Protein AF-A0A7S4W806-F1 (afdb_monomer_lite)

Structure (mmCIF, N/CA/C/O backbone):
data_AF-A0A7S4W806-F1
#
_entry.id   AF-A0A7S4W806-F1
#
loop_
_atom_site.group_PDB
_atom_site.id
_atom_site.type_symbol
_atom_site.label_atom_id
_atom_site.label_alt_id
_atom_site.label_comp_id
_atom_site.label_asym_id
_atom_site.label_entity_id
_atom_site.label_seq_id
_atom_site.pdbx_PDB_ins_code
_atom_site.Cartn_x
_atom_site.Cartn_y
_atom_site.Cartn_z
_atom_site.occupancy
_atom_site.B_iso_or_equiv
_atom_site.auth_seq_id
_atom_site.auth_comp_id
_atom_site.auth_asym_id
_atom_site.auth_atom_id
_atom_site.pdbx_PDB_model_num
ATOM 1 N N . ALA A 1 1 ? -5.177 37.096 17.116 1.00 50.41 1 ALA A N 1
ATOM 2 C CA . ALA A 1 1 ? -5.528 37.062 18.552 1.00 50.41 1 ALA A CA 1
ATOM 3 C C . ALA A 1 1 ? -6.654 38.056 18.874 1.00 50.41 1 ALA A C 1
ATOM 5 O O . ALA A 1 1 ? -6.493 38.880 19.761 1.00 50.41 1 ALA A O 1
ATOM 6 N N . ASN A 1 2 ? -7.785 37.995 18.154 1.00 54.91 2 ASN A N 1
ATOM 7 C CA . ASN A 1 2 ? -8.928 38.894 18.390 1.00 54.91 2 ASN A CA 1
ATOM 8 C C . ASN A 1 2 ? -10.297 38.181 18.413 1.00 54.91 2 ASN A C 1
ATOM 10 O O . ASN A 1 2 ? -11.285 38.808 18.776 1.00 54.91 2 ASN A O 1
ATOM 14 N N . ASP A 1 3 ? -10.359 36.873 18.132 1.00 49.78 3 ASP A N 1
ATOM 15 C CA . ASP A 1 3 ? -11.625 36.120 18.163 1.00 49.78 3 ASP A CA 1
ATOM 16 C C . ASP A 1 3 ? -12.063 35.737 19.590 1.00 49.78 3 ASP A C 1
ATOM 18 O O . ASP A 1 3 ? -13.254 35.676 19.879 1.00 49.78 3 ASP A O 1
ATOM 22 N N . ASN A 1 4 ? -11.122 35.612 20.536 1.00 55.75 4 ASN A N 1
ATOM 23 C CA . ASN A 1 4 ? -11.442 35.279 21.934 1.00 55.75 4 ASN A CA 1
ATOM 24 C C . ASN A 1 4 ? -12.116 36.420 22.715 1.00 55.75 4 ASN A C 1
ATOM 26 O O . ASN A 1 4 ? -12.796 36.159 23.704 1.00 55.75 4 ASN A O 1
ATOM 30 N N . CYS A 1 5 ? -11.946 37.683 22.312 1.00 55.12 5 CYS A N 1
ATOM 31 C CA . CYS A 1 5 ? -12.503 38.818 23.061 1.00 55.12 5 CYS A CA 1
ATOM 32 C C . CYS A 1 5 ? -14.005 39.002 22.777 1.00 55.12 5 CYS A C 1
ATOM 34 O O . CYS A 1 5 ? -14.790 39.252 23.689 1.00 55.12 5 CYS A O 1
ATOM 36 N N . MET A 1 6 ? -14.419 38.792 21.523 1.00 63.06 6 MET A N 1
ATOM 37 C CA . MET A 1 6 ? -15.824 38.871 21.111 1.00 63.06 6 MET A CA 1
ATOM 38 C C . MET A 1 6 ? -16.664 37.727 21.684 1.00 63.06 6 MET A C 1
ATOM 40 O O . MET A 1 6 ? -17.787 37.951 22.128 1.00 63.06 6 MET A O 1
ATOM 44 N N . GLN A 1 7 ? -16.106 36.514 21.712 1.00 60.34 7 GLN A N 1
ATOM 45 C CA . GLN A 1 7 ? -16.800 35.335 22.230 1.00 60.34 7 GLN A CA 1
ATOM 46 C C . GLN A 1 7 ? -16.984 35.426 23.752 1.00 60.34 7 GLN A C 1
ATOM 48 O O . GLN A 1 7 ? -18.087 35.237 24.251 1.00 60.34 7 GLN A O 1
ATOM 53 N N . THR A 1 8 ? -15.958 35.889 24.477 1.00 63.22 8 THR A N 1
ATOM 54 C CA . THR A 1 8 ? -16.050 36.119 25.930 1.00 63.22 8 THR A CA 1
ATOM 55 C C . THR A 1 8 ? -17.056 37.223 26.285 1.00 63.22 8 THR A C 1
ATOM 57 O O . THR A 1 8 ? -17.762 37.117 27.286 1.00 63.22 8 THR A O 1
ATOM 60 N N . ALA A 1 9 ? -17.161 38.281 25.472 1.00 59.62 9 ALA A N 1
ATOM 61 C CA . ALA A 1 9 ? -18.155 39.336 25.680 1.00 59.62 9 ALA A CA 1
ATOM 62 C C . ALA A 1 9 ? -19.592 38.829 25.454 1.00 59.62 9 ALA A C 1
ATOM 64 O O . ALA A 1 9 ? -20.479 39.142 26.249 1.00 59.62 9 ALA A O 1
ATOM 65 N N . ALA A 1 10 ? -19.806 38.004 24.423 1.00 62.06 10 ALA A N 1
ATOM 66 C CA . ALA A 1 10 ? -21.097 37.376 24.152 1.00 62.06 10 ALA A CA 1
ATOM 67 C C . ALA A 1 10 ? -21.496 36.372 25.251 1.00 62.06 10 ALA A C 1
ATOM 69 O O . ALA A 1 10 ? -22.634 36.399 25.723 1.00 62.06 10 ALA A O 1
ATOM 70 N N . ASP A 1 11 ? -20.551 35.556 25.726 1.00 64.31 11 ASP A N 1
ATOM 71 C CA . ASP A 1 11 ? -20.776 34.585 26.802 1.00 64.31 11 ASP A CA 1
ATOM 72 C C . ASP A 1 11 ? -21.048 35.276 28.149 1.00 64.31 11 ASP A C 1
ATOM 74 O O . ASP A 1 11 ? -21.902 34.828 28.922 1.00 64.31 11 ASP A O 1
ATOM 78 N N . HIS A 1 12 ? -20.389 36.411 28.417 1.00 67.81 12 HIS A N 1
ATOM 79 C CA . HIS A 1 12 ? -20.648 37.234 29.601 1.00 67.81 12 HIS A CA 1
ATOM 80 C C . HIS A 1 12 ? -22.021 37.925 29.534 1.00 67.81 12 HIS A C 1
ATOM 82 O O . HIS A 1 12 ? -22.743 37.979 30.530 1.00 67.81 12 HIS A O 1
ATOM 88 N N . GLU A 1 13 ? -22.434 38.440 28.371 1.00 67.94 13 GLU A N 1
ATOM 89 C CA . GLU A 1 13 ? -23.773 39.021 28.207 1.00 67.94 13 GLU A CA 1
ATOM 90 C C . GLU A 1 13 ? -24.875 37.957 28.364 1.00 67.94 13 GLU A C 1
ATOM 92 O O . GLU A 1 13 ? -25.897 38.209 29.012 1.00 67.94 13 GLU A O 1
ATOM 97 N N . ALA A 1 14 ? -24.647 36.745 27.846 1.00 63.91 14 ALA A N 1
ATOM 98 C CA . ALA A 1 14 ? -25.553 35.611 28.005 1.00 63.91 14 ALA A CA 1
ATOM 99 C C . ALA A 1 14 ? -25.673 35.162 29.474 1.00 63.91 14 ALA A C 1
ATOM 101 O O . ALA A 1 14 ? -26.785 34.943 29.959 1.00 63.91 14 ALA A O 1
ATOM 102 N N . THR A 1 15 ? -24.564 35.104 30.221 1.00 63.94 15 THR A N 1
ATOM 103 C CA . THR A 1 15 ? -24.595 34.755 31.656 1.00 63.94 15 THR A CA 1
ATOM 104 C C . THR A 1 15 ? -25.248 35.836 32.513 1.00 63.94 15 THR A C 1
ATOM 106 O O . THR A 1 15 ? -25.984 35.506 33.441 1.00 63.94 15 THR A O 1
ATOM 109 N N . VAL A 1 16 ? -25.058 37.123 32.202 1.00 71.62 16 VAL A N 1
ATOM 110 C CA . VAL A 1 16 ? -25.746 38.215 32.916 1.00 71.62 16 VAL A CA 1
ATOM 111 C C . VAL A 1 16 ? -27.259 38.178 32.669 1.00 71.62 16 VAL A C 1
ATOM 113 O O . VAL A 1 16 ? -28.027 38.361 33.616 1.00 71.62 16 VAL A O 1
ATOM 116 N N . LYS A 1 17 ? -27.707 37.883 31.438 1.00 67.81 17 LYS A N 1
ATOM 117 C CA . LYS A 1 17 ? -29.138 37.700 31.129 1.00 67.81 17 LYS A CA 1
ATOM 118 C C . LYS A 1 17 ? -29.731 36.491 31.856 1.00 67.81 17 LYS A C 1
ATOM 120 O O . LYS A 1 17 ? -30.759 36.647 32.511 1.00 67.81 17 LYS A O 1
ATOM 125 N N . ALA A 1 18 ? -29.050 35.344 31.840 1.00 58.62 18 ALA A N 1
ATOM 126 C CA . ALA A 1 18 ? -29.500 34.142 32.547 1.00 58.62 18 ALA A CA 1
ATOM 127 C C . ALA A 1 18 ? -29.635 34.374 34.064 1.00 58.62 18 ALA A C 1
ATOM 129 O O . ALA A 1 18 ? -30.620 33.971 34.676 1.00 58.62 18 ALA A O 1
ATOM 130 N N . ARG A 1 19 ? -28.697 35.114 34.671 1.00 58.50 19 ARG A N 1
ATOM 131 C CA . ARG A 1 19 ? -28.735 35.439 36.106 1.00 58.50 19 ARG A CA 1
ATOM 132 C C . ARG A 1 19 ? -29.838 36.442 36.463 1.00 58.50 19 ARG A C 1
ATOM 134 O O . ARG A 1 19 ? -30.403 36.382 37.553 1.00 58.50 19 ARG A O 1
ATOM 141 N N . ALA A 1 20 ? -30.169 37.362 35.555 1.00 65.50 20 ALA A N 1
ATOM 142 C CA . ALA A 1 20 ? -31.295 38.281 35.725 1.00 65.50 20 ALA A CA 1
ATOM 143 C C . ALA A 1 20 ? -32.653 37.562 35.624 1.00 65.50 20 ALA A C 1
ATOM 145 O O . ALA A 1 20 ? -33.592 37.926 36.334 1.00 65.50 20 ALA A O 1
ATOM 146 N N . GLU A 1 21 ? -32.757 36.537 34.776 1.00 64.56 21 GLU A N 1
ATOM 147 C CA . GLU A 1 21 ? -33.932 35.662 34.701 1.00 64.56 21 GLU A CA 1
ATOM 148 C C . GLU A 1 21 ? -34.051 34.768 35.941 1.00 64.56 21 GLU A C 1
ATOM 150 O O . GLU A 1 21 ? -35.126 34.698 36.532 1.00 64.56 21 GLU A O 1
ATOM 155 N N . GLU A 1 22 ? -32.946 34.196 36.423 1.00 55.94 22 GLU A N 1
ATOM 156 C CA . GLU A 1 22 ? -32.910 33.402 37.658 1.00 55.94 22 GLU A CA 1
ATOM 157 C C . GLU A 1 22 ? -33.366 34.218 38.882 1.00 55.94 22 GLU A C 1
ATOM 159 O O . GLU A 1 22 ? -34.199 33.766 39.668 1.00 55.94 22 GLU A O 1
ATOM 164 N N . LEU A 1 23 ? -32.916 35.472 39.013 1.00 62.47 23 LEU A N 1
ATOM 165 C CA . LEU A 1 23 ? -33.359 36.362 40.093 1.00 62.47 23 LEU A CA 1
ATOM 166 C C . LEU A 1 23 ? -34.842 36.749 39.987 1.00 62.47 23 LEU A C 1
ATOM 168 O O . LEU A 1 23 ? -35.494 36.918 41.019 1.00 62.47 23 LEU A O 1
ATOM 172 N N . LYS A 1 24 ? -35.401 36.860 38.773 1.00 67.81 24 LYS A N 1
ATOM 173 C CA . LYS A 1 24 ? -36.849 37.059 38.580 1.00 67.81 24 LYS A CA 1
ATOM 174 C C . LYS A 1 24 ? -37.641 35.826 39.004 1.00 67.81 24 LYS A C 1
ATOM 176 O O . LYS A 1 24 ? -38.622 35.979 39.725 1.00 67.81 24 LYS A O 1
ATOM 181 N N . VAL A 1 25 ? -37.182 34.629 38.637 1.00 66.38 25 VAL A N 1
ATOM 182 C CA . VAL A 1 25 ? -37.815 33.359 39.028 1.00 66.38 25 VAL A CA 1
ATOM 183 C C . VAL A 1 25 ? -37.764 33.167 40.545 1.00 66.38 25 VAL A C 1
ATOM 185 O O . VAL A 1 25 ? -38.764 32.793 41.149 1.00 66.38 25 VAL A O 1
ATOM 188 N N . ILE A 1 26 ? -36.647 33.501 41.196 1.00 58.25 26 ILE A N 1
ATOM 189 C CA . ILE A 1 26 ? -36.532 33.445 42.662 1.00 58.25 26 ILE A CA 1
ATOM 190 C C . ILE A 1 26 ? -37.435 34.494 43.332 1.00 58.25 26 ILE A C 1
ATOM 192 O O . ILE A 1 26 ? -38.050 34.208 44.361 1.00 58.25 26 ILE A O 1
ATOM 196 N N . ALA A 1 27 ? -37.564 35.697 42.763 1.00 67.81 27 ALA A N 1
ATOM 197 C CA . ALA A 1 27 ? -38.484 36.716 43.271 1.00 67.81 27 ALA A CA 1
ATOM 198 C C . ALA A 1 27 ? -39.956 36.295 43.123 1.00 67.81 27 ALA A C 1
ATOM 200 O O . ALA A 1 27 ? -40.752 36.526 44.034 1.00 67.81 27 ALA A O 1
ATOM 201 N N . GLU A 1 28 ? -40.307 35.638 42.018 1.00 70.25 28 GLU A N 1
ATOM 202 C CA . GLU A 1 28 ? -41.639 35.093 41.763 1.00 70.25 28 GLU A CA 1
ATOM 203 C C . GLU A 1 28 ? -41.939 33.895 42.674 1.00 70.25 28 GLU A C 1
ATOM 205 O O . GLU A 1 28 ? -42.990 33.865 43.308 1.00 70.25 28 GLU A O 1
ATOM 210 N N . ALA A 1 29 ? -40.978 32.991 42.884 1.00 59.06 29 ALA A N 1
ATOM 211 C CA . ALA A 1 29 ? -41.081 31.895 43.848 1.00 59.06 29 ALA A CA 1
ATOM 212 C C . ALA A 1 29 ? -41.216 32.401 45.294 1.00 59.06 29 ALA A C 1
ATOM 214 O O . ALA A 1 29 ? -42.027 31.885 46.063 1.00 59.06 29 ALA A O 1
ATOM 215 N N . ARG A 1 30 ? -40.481 33.455 45.673 1.00 58.53 30 ARG A N 1
ATOM 216 C CA . ARG A 1 30 ? -40.611 34.092 46.992 1.00 58.53 30 ARG A CA 1
ATOM 217 C C . ARG A 1 30 ? -41.954 34.803 47.151 1.00 58.53 30 ARG A C 1
ATOM 219 O O . ARG A 1 30 ? -42.505 34.782 48.246 1.00 58.53 30 ARG A O 1
ATOM 226 N N . LYS A 1 31 ? -42.488 35.406 46.085 1.00 68.44 31 LYS A N 1
ATOM 227 C CA . LYS A 1 31 ? -43.832 35.996 46.075 1.00 68.44 31 LYS A CA 1
ATOM 228 C C . LYS A 1 31 ? -44.905 34.916 46.222 1.00 68.44 31 LYS A C 1
ATOM 230 O O . LYS A 1 31 ? -45.754 35.047 47.089 1.00 68.44 31 LYS A O 1
ATOM 235 N N . ILE A 1 32 ? -44.796 33.811 45.484 1.00 62.66 32 ILE A N 1
ATOM 236 C CA . ILE A 1 32 ? -45.679 32.644 45.622 1.00 62.66 32 ILE A CA 1
ATOM 237 C C . ILE A 1 32 ? -45.618 32.100 47.051 1.00 62.66 32 ILE A C 1
ATOM 239 O O . ILE A 1 32 ? -46.663 31.859 47.642 1.00 62.66 32 ILE A O 1
ATOM 243 N N . LEU A 1 33 ? -44.428 31.968 47.645 1.00 53.06 33 LEU A N 1
ATOM 244 C CA . LEU A 1 33 ? -44.270 31.506 49.028 1.00 53.06 33 LEU A CA 1
ATOM 245 C C . LEU A 1 33 ? -44.814 32.508 50.057 1.00 53.06 33 LEU A C 1
ATOM 247 O O . LEU A 1 33 ? -45.399 32.086 51.048 1.00 53.06 33 LEU A O 1
ATOM 251 N N . ALA A 1 34 ? -44.681 33.818 49.838 1.00 56.28 34 ALA A N 1
ATOM 252 C CA . ALA A 1 34 ? -45.251 34.840 50.721 1.00 56.28 34 ALA A CA 1
ATOM 253 C C . ALA A 1 34 ? -46.790 34.911 50.620 1.00 56.28 34 ALA A C 1
ATOM 255 O O . ALA A 1 34 ? -47.469 35.063 51.638 1.00 56.28 34 ALA A O 1
ATOM 256 N N . ASP A 1 35 ? -47.333 34.720 49.416 1.00 59.12 35 ASP A N 1
ATOM 257 C CA . ASP A 1 35 ? -48.773 34.718 49.140 1.00 59.12 35 ASP A CA 1
ATOM 258 C C . ASP A 1 35 ? -49.439 33.396 49.590 1.00 59.12 35 ASP A C 1
ATOM 260 O O . ASP A 1 35 ? -50.618 33.386 49.938 1.00 59.12 35 ASP A O 1
ATOM 264 N N . THR A 1 36 ? -48.692 32.281 49.666 1.00 53.72 36 THR A N 1
ATOM 265 C CA . THR A 1 36 ? -49.196 30.962 50.121 1.00 53.72 36 THR A CA 1
ATOM 266 C C . THR A 1 36 ? -48.942 30.644 51.597 1.00 53.72 36 THR A C 1
ATOM 268 O O . THR A 1 36 ? -49.517 29.685 52.109 1.00 53.72 36 THR A O 1
ATOM 271 N N . THR A 1 37 ? -48.154 31.442 52.327 1.00 48.34 37 THR A N 1
ATOM 272 C CA . THR A 1 37 ? -47.870 31.195 53.762 1.00 48.34 37 THR A CA 1
ATOM 273 C C . THR A 1 37 ? -48.632 32.100 54.735 1.00 48.34 37 THR A C 1
ATOM 275 O O . THR A 1 37 ? -48.424 32.009 55.943 1.00 48.34 37 THR A O 1
ATOM 278 N N . SER A 1 38 ? -49.578 32.915 54.256 1.00 43.84 38 SER A N 1
ATOM 279 C CA . SER A 1 38 ? -50.430 33.775 55.101 1.00 43.84 38 SER A CA 1
ATOM 280 C C . SER A 1 38 ? -51.927 33.409 55.106 1.00 43.84 38 SER A C 1
ATOM 282 O O . SER A 1 38 ? -52.723 34.111 55.723 1.00 43.84 38 SER A O 1
ATOM 284 N N . GLY A 1 39 ? -52.323 32.281 54.501 1.00 48.22 39 GLY A N 1
ATOM 285 C CA . GLY A 1 39 ? -53.731 31.888 54.341 1.00 48.22 39 GLY A CA 1
ATOM 286 C C . GLY A 1 39 ? -54.026 30.419 54.647 1.00 48.22 39 GLY A C 1
ATOM 287 O O . GLY A 1 39 ? -54.532 29.706 53.791 1.00 48.22 39 GLY A O 1
ATOM 288 N N . ALA A 1 40 ? -53.719 29.954 55.859 1.00 38.31 40 ALA A N 1
ATOM 289 C CA . ALA A 1 40 ? -54.251 28.693 56.396 1.00 38.31 40 ALA A CA 1
ATOM 290 C C . ALA A 1 40 ? -54.532 28.813 57.903 1.00 38.31 40 ALA A C 1
ATOM 292 O O . ALA A 1 40 ? -54.179 27.953 58.706 1.00 38.31 40 ALA A O 1
ATOM 293 N N . VAL A 1 41 ? -55.154 29.928 58.282 1.00 44.22 41 VAL A N 1
ATOM 294 C CA . VAL A 1 41 ? -55.811 30.130 59.573 1.00 44.22 41 VAL A CA 1
ATOM 295 C C . VAL A 1 41 ? -57.103 30.882 59.268 1.00 44.22 41 VAL A C 1
ATOM 297 O O . VAL A 1 41 ? -57.078 32.101 59.206 1.00 44.22 41 VAL A O 1
ATOM 300 N N . ASP A 1 42 ? -58.179 30.159 58.940 1.00 36.16 42 ASP A N 1
ATOM 301 C CA . ASP A 1 42 ? -59.517 30.381 59.509 1.00 36.16 42 ASP A CA 1
ATOM 302 C C . ASP A 1 42 ? -60.628 29.585 58.798 1.00 36.16 42 ASP A C 1
ATOM 304 O O . ASP A 1 42 ? -60.784 29.648 57.583 1.00 36.16 42 ASP A O 1
ATOM 308 N N . GLN A 1 43 ? -61.453 28.943 59.640 1.00 33.44 43 GLN A N 1
ATOM 309 C CA . GLN A 1 43 ? -62.815 28.431 59.404 1.00 33.44 43 GLN A CA 1
ATOM 310 C C . GLN A 1 43 ? -62.945 27.117 58.595 1.00 33.44 43 GLN A C 1
ATOM 312 O O . GLN A 1 43 ? -62.350 26.944 57.546 1.00 33.44 43 GLN A O 1
ATOM 317 N N . THR A 1 44 ? -63.714 26.103 59.004 1.00 31.52 44 THR A N 1
ATOM 318 C CA . THR A 1 44 ? -64.747 25.998 60.047 1.00 31.52 44 THR A CA 1
ATOM 319 C C . THR A 1 44 ? -65.063 24.515 60.260 1.00 31.52 44 THR A C 1
ATOM 321 O O . THR A 1 44 ? -65.366 23.814 59.306 1.00 31.52 44 THR A O 1
ATOM 324 N N . TYR A 1 45 ? -65.098 24.063 61.513 1.00 26.66 45 TYR A N 1
ATOM 325 C CA . TYR A 1 45 ? -66.244 23.320 62.048 1.00 26.66 45 TYR A CA 1
ATOM 326 C C . TYR A 1 45 ? -66.388 23.715 63.515 1.00 26.66 45 TYR A C 1
ATOM 328 O O . TYR A 1 45 ? -65.856 23.097 64.433 1.00 26.66 45 TYR A O 1
ATOM 336 N N . SER A 1 46 ? -67.116 24.813 63.70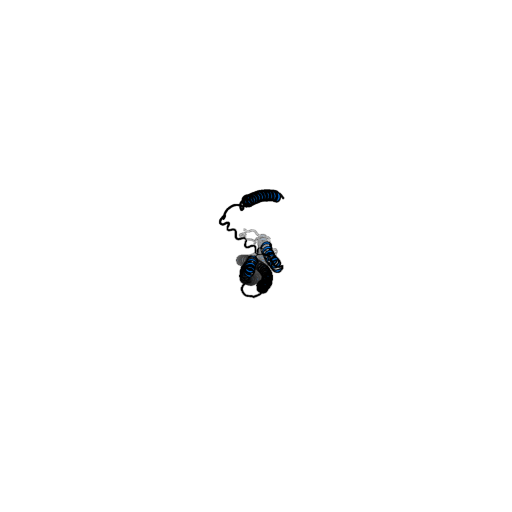9 1.00 35.22 46 SER A N 1
ATOM 337 C CA . SER A 1 46 ? -67.951 24.975 64.888 1.00 35.22 46 SER A CA 1
ATOM 338 C C . SER A 1 46 ? -69.100 23.981 64.745 1.00 35.22 46 SER A C 1
ATOM 340 O O . SER A 1 46 ? -69.981 24.193 63.916 1.00 35.22 46 SER A O 1
ATOM 342 N N . MET A 1 47 ? -69.087 22.891 65.514 1.00 34.06 47 MET A N 1
ATOM 343 C CA . MET A 1 47 ? -70.329 22.285 65.985 1.00 34.06 47 MET A CA 1
ATOM 344 C C . MET A 1 47 ? -70.083 21.452 67.244 1.00 34.06 47 MET A C 1
ATOM 346 O O . MET A 1 47 ? -69.309 20.500 67.252 1.00 34.06 47 MET A O 1
ATOM 350 N N . LEU A 1 48 ? -70.829 21.831 68.280 1.00 32.38 48 LEU A N 1
ATOM 351 C CA . LEU A 1 48 ? -71.075 21.132 69.536 1.00 32.38 48 LEU A CA 1
ATOM 352 C C . LEU A 1 48 ? -70.061 21.326 70.677 1.00 32.38 48 LEU A C 1
ATOM 354 O O . LEU A 1 48 ? -69.326 20.432 71.090 1.00 32.38 48 LEU A O 1
ATOM 358 N N . GLN A 1 49 ? -70.217 22.479 71.337 1.00 40.59 49 GLN A N 1
ATOM 359 C CA . GLN A 1 49 ? -70.390 22.482 72.790 1.00 40.59 49 GLN A CA 1
ATOM 360 C C . GLN A 1 49 ? -71.358 21.355 73.191 1.00 40.59 49 GLN A C 1
ATOM 362 O O . GLN A 1 49 ? -72.573 21.502 73.125 1.00 40.59 49 GLN A O 1
ATOM 367 N N . THR A 1 50 ? -70.820 20.240 73.666 1.00 32.28 50 THR A N 1
ATOM 368 C CA . THR A 1 50 ? -71.381 19.615 74.859 1.00 32.28 50 THR A CA 1
ATOM 369 C C . THR A 1 50 ? -70.278 19.588 75.893 1.00 32.28 50 THR A C 1
ATOM 371 O O . THR A 1 50 ? -69.247 18.934 75.757 1.00 32.28 50 THR A O 1
ATOM 374 N N . ALA A 1 51 ? -70.500 20.390 76.925 1.00 37.91 51 ALA A N 1
ATOM 375 C CA . ALA A 1 51 ? -69.849 20.236 78.198 1.00 37.91 51 ALA A CA 1
ATOM 376 C C . ALA A 1 51 ? -70.073 18.796 78.677 1.00 37.91 51 ALA A C 1
ATOM 378 O O . ALA A 1 51 ? -71.090 18.469 79.274 1.00 37.91 51 ALA A O 1
ATOM 379 N N . ALA A 1 52 ? -69.101 17.935 78.423 1.00 33.47 52 ALA A N 1
ATOM 380 C CA . ALA A 1 52 ? -68.783 16.849 79.318 1.00 33.47 52 ALA A CA 1
ATOM 381 C C . ALA A 1 52 ? -67.350 17.103 79.766 1.00 33.47 52 ALA A C 1
ATOM 383 O O . ALA A 1 52 ? -66.376 16.596 79.215 1.00 33.47 52 ALA A O 1
ATOM 384 N N . LEU A 1 53 ? -67.243 17.933 80.800 1.00 35.12 53 LEU A N 1
ATOM 385 C CA . LEU A 1 53 ? -66.243 17.772 81.840 1.00 35.12 53 LEU A CA 1
ATOM 386 C C . LEU A 1 53 ? -66.307 16.321 82.356 1.00 35.12 53 LEU A C 1
ATOM 388 O O . LEU A 1 53 ? -66.708 16.063 83.484 1.00 35.12 53 LEU A O 1
ATOM 392 N N . THR A 1 54 ? -65.839 15.347 81.578 1.00 39.44 54 THR A N 1
ATOM 393 C CA . THR A 1 54 ? -65.078 14.255 82.169 1.00 39.44 54 THR A CA 1
ATOM 394 C C . THR A 1 54 ? -63.740 14.864 82.527 1.00 39.44 54 THR A C 1
ATOM 396 O O . THR A 1 54 ? -62.740 14.720 81.826 1.00 39.44 54 THR A O 1
ATOM 399 N N . VAL A 1 55 ? -63.760 15.579 83.655 1.00 42.00 55 VAL A N 1
ATOM 400 C CA . VAL A 1 55 ? -62.668 15.573 84.614 1.00 42.00 55 VAL A CA 1
ATOM 401 C C . VAL A 1 55 ? -62.291 14.102 84.757 1.00 42.00 55 VAL A C 1
ATOM 403 O O . VAL A 1 55 ? -62.880 13.363 85.547 1.00 42.00 55 VAL A O 1
ATOM 406 N N . SER A 1 56 ? -61.351 13.651 83.923 1.00 46.72 56 SER A N 1
ATOM 407 C CA . SER A 1 56 ? -60.538 12.493 84.244 1.00 46.72 56 SER A CA 1
ATOM 408 C C . SER A 1 56 ? -59.769 12.974 85.447 1.00 46.72 56 SER A C 1
ATOM 410 O O . SER A 1 56 ? -58.818 13.742 85.357 1.00 46.72 56 SER A O 1
ATOM 412 N N . ARG A 1 57 ? -60.376 12.690 86.588 1.00 45.38 57 ARG A N 1
ATOM 413 C CA . ARG A 1 57 ? -59.868 12.896 87.922 1.00 45.38 57 ARG A CA 1
ATOM 414 C C . ARG A 1 57 ? -58.510 12.194 87.914 1.00 45.38 57 ARG A C 1
ATOM 416 O O . ARG A 1 57 ? -58.478 10.990 88.131 1.00 45.38 57 ARG A O 1
ATOM 423 N N . LEU A 1 58 ? -57.442 12.934 87.586 1.00 49.94 58 LEU A N 1
ATOM 424 C CA . LEU A 1 58 ? -56.058 12.538 87.828 1.00 49.94 58 LEU A CA 1
ATOM 425 C C . LEU A 1 58 ? -55.986 12.372 89.341 1.00 49.94 58 LEU A C 1
ATOM 427 O O . LEU A 1 58 ? -55.860 13.342 90.087 1.00 49.94 58 LEU A O 1
ATOM 431 N N . ARG A 1 59 ? -56.280 11.162 89.801 1.00 48.44 59 ARG A N 1
ATOM 432 C CA . ARG A 1 59 ? -56.452 10.851 91.221 1.00 48.44 59 ARG A CA 1
ATOM 433 C C . ARG A 1 59 ? -55.199 10.204 91.778 1.00 48.44 59 ARG A C 1
ATOM 435 O O . ARG A 1 59 ? -55.088 10.068 92.991 1.00 48.44 59 ARG A O 1
ATOM 442 N N . THR A 1 60 ? -54.267 9.822 90.907 1.00 56.84 60 THR A N 1
ATOM 443 C CA . THR A 1 60 ? -53.065 9.075 91.259 1.00 56.84 60 THR A CA 1
ATOM 444 C C . THR A 1 60 ? -51.869 9.517 90.411 1.00 56.84 60 THR A C 1
ATOM 446 O O . THR A 1 60 ? -52.031 9.985 89.285 1.00 56.84 60 THR A O 1
ATOM 449 N N . HIS A 1 61 ? -50.650 9.336 90.933 1.00 57.16 61 HIS A N 1
ATOM 450 C CA . HIS A 1 61 ? -49.396 9.572 90.198 1.00 57.16 61 HIS A CA 1
ATOM 451 C C . HIS A 1 61 ? -49.311 8.791 88.869 1.00 57.16 61 HIS A C 1
ATOM 453 O O . HIS A 1 61 ? -48.630 9.230 87.944 1.00 57.16 61 HIS A O 1
ATOM 459 N N . ALA A 1 62 ? -50.027 7.666 88.750 1.00 59.03 62 ALA A N 1
ATOM 460 C CA . ALA A 1 62 ? -50.074 6.853 87.537 1.00 59.03 62 ALA A CA 1
ATOM 461 C C . ALA A 1 62 ? -50.769 7.572 86.366 1.00 59.03 62 ALA A C 1
ATOM 463 O O . ALA A 1 62 ? -50.333 7.448 85.223 1.00 59.03 62 ALA A O 1
ATOM 464 N N . ASP A 1 63 ? -51.799 8.381 86.634 1.00 58.50 63 ASP A N 1
ATOM 465 C CA . ASP A 1 63 ? -52.532 9.095 85.583 1.00 58.50 63 ASP A CA 1
ATOM 466 C C . ASP A 1 63 ? -51.702 10.233 84.951 1.00 58.50 63 ASP A C 1
ATOM 468 O O . ASP A 1 63 ? -51.859 10.539 83.768 1.00 58.50 63 ASP A O 1
ATOM 472 N N . LEU A 1 64 ? -50.795 10.844 85.725 1.00 65.56 64 LEU A N 1
ATOM 473 C CA . LEU A 1 64 ? -49.888 11.896 85.251 1.00 65.56 64 LEU A CA 1
ATOM 474 C C . LEU A 1 64 ? -48.795 11.314 84.338 1.00 65.56 64 LEU A C 1
ATOM 476 O O . LEU A 1 64 ? -48.583 11.814 83.234 1.00 65.56 64 LEU A O 1
ATOM 480 N N . ALA A 1 65 ? -48.192 10.192 84.750 1.00 64.75 65 ALA A N 1
ATOM 481 C CA . ALA A 1 65 ? -47.215 9.455 83.947 1.00 64.75 65 ALA A CA 1
ATOM 482 C C . ALA A 1 65 ? -47.812 8.966 82.609 1.00 64.75 65 ALA A C 1
ATOM 484 O O . ALA A 1 65 ? -47.156 9.011 81.569 1.00 64.75 65 ALA A O 1
ATOM 485 N N . ASN A 1 66 ? -49.090 8.567 82.605 1.00 64.31 66 ASN A N 1
ATOM 486 C CA . ASN A 1 66 ? -49.821 8.161 81.399 1.00 64.31 66 ASN A CA 1
ATOM 487 C C . ASN A 1 66 ? -49.964 9.292 80.362 1.00 64.31 66 ASN A C 1
ATOM 489 O O . ASN A 1 66 ? -49.845 9.059 79.156 1.00 64.31 66 ASN A O 1
ATOM 493 N N . ALA A 1 67 ? -50.216 10.522 80.814 1.00 69.44 67 ALA A N 1
ATOM 494 C CA . ALA A 1 67 ? -50.337 11.683 79.933 1.00 69.44 67 ALA A CA 1
ATOM 495 C C . ALA A 1 67 ? -48.974 12.132 79.372 1.00 69.44 67 ALA A C 1
ATOM 497 O O . ALA A 1 67 ? -48.893 12.541 78.210 1.00 69.44 67 ALA A O 1
ATOM 498 N N . GLU A 1 68 ? -47.905 12.020 80.165 1.00 76.69 68 GLU A N 1
ATOM 499 C CA . GLU A 1 68 ? -46.536 12.344 79.746 1.00 76.69 68 GLU A CA 1
ATOM 500 C C . GLU A 1 68 ? -46.042 11.431 78.619 1.00 76.69 68 GLU A C 1
ATOM 502 O O . GLU A 1 68 ? -45.527 11.937 77.622 1.00 76.69 68 GLU A O 1
ATOM 507 N N . VAL A 1 69 ? -46.281 10.115 78.703 1.00 77.69 69 VAL A N 1
ATOM 508 C CA . VAL A 1 69 ? -45.900 9.157 77.646 1.00 77.69 69 VAL A CA 1
ATOM 509 C C . VAL A 1 69 ? -46.597 9.482 76.320 1.00 77.69 69 VAL A C 1
ATOM 511 O O . VAL A 1 69 ? -45.949 9.534 75.276 1.00 77.69 69 VAL A O 1
ATOM 514 N N . ILE A 1 70 ? -47.903 9.774 76.337 1.00 79.94 70 ILE A N 1
ATOM 515 C CA . ILE A 1 70 ? -48.641 10.151 75.118 1.00 79.94 70 ILE A CA 1
ATOM 516 C C . ILE A 1 70 ? -48.089 11.455 74.528 1.00 79.94 70 ILE A C 1
ATOM 518 O O . ILE A 1 70 ? -47.932 11.559 73.311 1.00 79.94 70 ILE A O 1
ATOM 522 N N . ASN A 1 71 ? -47.804 12.455 75.365 1.00 83.25 71 ASN A N 1
ATOM 523 C CA . ASN A 1 71 ? -47.264 13.734 74.907 1.00 83.25 71 ASN A CA 1
ATOM 524 C C . ASN A 1 71 ? -45.851 13.589 74.334 1.00 83.25 71 ASN A C 1
ATOM 526 O O . ASN A 1 71 ? -45.558 14.206 73.311 1.00 83.25 71 ASN A O 1
ATOM 530 N N . LEU A 1 72 ? -45.012 12.742 74.934 1.00 84.75 72 LEU A N 1
ATOM 531 C CA . LEU A 1 72 ? -43.677 12.430 74.436 1.00 84.75 72 LEU A CA 1
ATOM 532 C C . LEU A 1 72 ? -43.753 11.773 73.051 1.00 84.75 72 LEU A C 1
ATOM 534 O O . LEU A 1 72 ? -43.152 12.279 72.107 1.00 84.75 72 LEU A O 1
ATOM 538 N N . VAL A 1 73 ? -44.563 10.720 72.888 1.00 83.19 73 VAL A N 1
ATOM 539 C CA . VAL A 1 73 ? -44.713 10.026 71.594 1.00 83.19 73 VAL A CA 1
ATOM 540 C C . VAL A 1 73 ? -45.337 10.948 70.536 1.00 83.19 73 VAL A C 1
ATOM 542 O O . VAL A 1 73 ? -44.903 10.942 69.388 1.00 83.19 73 VAL A O 1
ATOM 545 N N . LYS A 1 74 ? -46.296 11.814 70.902 1.00 82.69 74 LYS A N 1
ATOM 546 C CA . LYS A 1 74 ? -46.844 12.838 69.987 1.00 82.69 74 LYS A CA 1
ATOM 547 C C . LYS A 1 74 ? -45.815 13.891 69.586 1.00 82.69 74 LYS A C 1
ATOM 549 O O . LYS A 1 74 ? -45.850 14.355 68.448 1.00 82.69 74 LYS A O 1
ATOM 554 N N . LYS A 1 75 ? -44.934 14.294 70.505 1.00 87.00 75 LYS A N 1
ATOM 555 C CA . LYS A 1 75 ? -43.849 15.238 70.226 1.00 87.00 75 LYS A CA 1
ATOM 556 C C . LYS A 1 75 ? -42.835 14.611 69.269 1.00 87.00 75 LYS A C 1
ATOM 558 O O . LYS A 1 75 ? -42.577 15.204 68.230 1.00 87.00 75 LYS A O 1
ATOM 563 N N . LEU A 1 76 ? -42.396 13.381 69.538 1.00 85.31 76 LEU A N 1
ATOM 564 C CA . LEU A 1 76 ? -41.534 12.609 68.635 1.00 85.31 76 LEU A CA 1
ATOM 565 C C . LEU A 1 76 ? -42.166 12.403 67.254 1.00 85.31 76 LEU A C 1
ATOM 567 O O . LEU A 1 76 ? -41.492 12.568 66.246 1.00 85.31 76 LEU A O 1
ATOM 571 N N . ALA A 1 77 ? -43.467 12.109 67.179 1.00 85.19 77 ALA A N 1
ATOM 572 C CA . ALA A 1 77 ? -44.167 11.982 65.902 1.00 85.19 77 ALA A CA 1
ATOM 573 C C . ALA A 1 77 ? -44.158 13.284 65.081 1.00 85.19 77 ALA A C 1
ATOM 575 O O . ALA A 1 77 ? -44.089 13.232 63.855 1.00 85.19 77 ALA A O 1
ATOM 576 N N . ARG A 1 78 ? -44.230 14.447 65.748 1.00 84.25 78 ARG A N 1
ATOM 577 C CA . ARG A 1 78 ? -44.162 15.769 65.102 1.00 84.25 78 ARG A CA 1
ATOM 578 C C . ARG A 1 78 ? -42.741 16.153 64.706 1.00 84.25 78 ARG A C 1
ATOM 580 O O . ARG A 1 78 ? -42.573 16.710 63.632 1.00 84.25 78 ARG A O 1
ATOM 587 N N . GLU A 1 79 ? -41.754 15.862 65.550 1.00 86.56 79 GLU A N 1
ATOM 588 C CA . GLU A 1 79 ? -40.339 16.157 65.286 1.00 86.56 79 GLU A CA 1
ATOM 589 C C . GLU A 1 79 ? -39.763 15.267 64.177 1.00 86.56 79 GLU A C 1
ATOM 591 O O . GLU A 1 79 ? -39.008 15.751 63.345 1.00 86.56 79 GLU A O 1
ATOM 596 N N . GLN A 1 80 ? -40.162 13.992 64.128 1.00 83.19 80 GLN A N 1
ATOM 597 C CA . GLN A 1 80 ? -39.699 13.017 63.131 1.00 83.19 80 GLN A CA 1
ATOM 598 C C . GLN A 1 80 ? -40.649 12.865 61.932 1.00 83.19 80 GLN A C 1
ATOM 600 O O . GLN A 1 80 ? -40.454 11.982 61.103 1.00 83.19 80 GLN A O 1
ATOM 605 N N . HIS A 1 81 ? -41.723 13.661 61.863 1.00 82.75 81 HIS A N 1
ATOM 606 C CA . HIS A 1 81 ? -42.755 13.589 60.816 1.00 82.75 81 HIS A CA 1
ATOM 607 C C . HIS A 1 81 ? -43.306 12.170 60.539 1.00 82.75 81 HIS A C 1
ATOM 609 O O . HIS A 1 81 ? -43.731 11.852 59.429 1.00 82.75 81 HIS A O 1
ATOM 615 N N . SER A 1 82 ? -43.332 11.299 61.552 1.00 82.50 82 SER A N 1
ATOM 616 C CA . SER A 1 82 ? -43.675 9.884 61.388 1.00 82.50 82 SER A CA 1
ATOM 617 C C . SER A 1 82 ? -45.163 9.628 61.627 1.00 82.50 82 SER A C 1
ATOM 619 O O . SER A 1 82 ? -45.670 9.711 62.752 1.00 82.50 82 SER A O 1
ATOM 621 N N . ALA A 1 83 ? -45.866 9.238 60.560 1.00 83.19 83 ALA A N 1
ATOM 622 C CA . ALA A 1 83 ? -47.262 8.811 60.629 1.00 83.19 83 ALA A CA 1
ATOM 623 C C . ALA A 1 83 ? -47.447 7.565 61.518 1.00 83.19 83 ALA A C 1
ATOM 625 O O . ALA A 1 83 ? -48.456 7.454 62.216 1.00 83.19 83 ALA A O 1
ATOM 626 N N . ALA A 1 84 ? -46.457 6.666 61.556 1.00 80.12 84 ALA A N 1
ATOM 627 C CA . ALA A 1 84 ? -46.469 5.475 62.404 1.00 80.12 84 ALA A CA 1
ATOM 628 C C . ALA A 1 84 ? -46.406 5.835 63.899 1.00 80.12 84 ALA A C 1
ATOM 630 O O . ALA A 1 84 ? -47.203 5.325 64.688 1.00 80.12 84 ALA A O 1
ATOM 631 N N . LEU A 1 85 ? -45.543 6.785 64.287 1.00 80.81 85 LEU A N 1
ATOM 632 C CA . LEU A 1 85 ? -45.479 7.294 65.665 1.00 80.81 85 LEU A CA 1
ATOM 633 C C . LEU A 1 85 ? -46.759 8.057 66.055 1.00 80.81 85 LEU A C 1
ATOM 635 O O . LEU A 1 85 ? -47.241 7.929 67.183 1.00 80.81 85 LEU A O 1
ATOM 639 N N . ALA A 1 86 ? -47.369 8.797 65.122 1.00 83.62 86 ALA A N 1
ATOM 640 C CA . ALA A 1 86 ? -48.646 9.482 65.354 1.00 83.62 86 ALA A CA 1
ATOM 641 C C . ALA A 1 86 ? -49.817 8.497 65.560 1.00 83.62 86 ALA A C 1
ATOM 643 O O . ALA A 1 86 ? -50.675 8.696 66.433 1.00 83.62 86 ALA A O 1
ATOM 644 N N . GLN A 1 87 ? -49.844 7.404 64.791 1.00 83.62 87 GLN A N 1
ATOM 645 C CA . GLN A 1 87 ? -50.809 6.315 64.954 1.00 83.62 87 GLN A CA 1
ATOM 646 C C . GLN A 1 87 ? -50.581 5.547 66.261 1.00 83.62 87 GLN A C 1
ATOM 648 O O . GLN A 1 87 ? -51.550 5.259 66.968 1.00 83.62 87 GLN A O 1
ATOM 653 N N . LEU A 1 88 ? -49.324 5.285 66.637 1.00 83.12 88 LEU A N 1
ATOM 654 C CA . LEU A 1 88 ? -48.973 4.661 67.914 1.00 83.12 88 LEU A CA 1
ATOM 655 C C . LEU A 1 88 ? -49.455 5.511 69.097 1.00 83.12 88 LEU A C 1
ATOM 657 O O . LEU A 1 88 ? -50.135 4.996 69.982 1.00 83.12 88 LEU A O 1
ATOM 661 N N . ALA A 1 89 ? -49.203 6.824 69.082 1.00 82.50 89 ALA A N 1
ATOM 662 C CA . ALA A 1 89 ? -49.689 7.735 70.120 1.00 82.50 89 ALA A CA 1
ATOM 663 C C . ALA A 1 89 ? -51.221 7.699 70.283 1.00 82.50 89 ALA A C 1
ATOM 665 O O . ALA A 1 89 ? -51.745 7.810 71.395 1.00 82.50 89 ALA A O 1
ATOM 666 N N . SER A 1 90 ? -51.946 7.527 69.175 1.00 83.19 90 SER A N 1
ATOM 667 C CA . SER A 1 90 ? -53.408 7.419 69.168 1.00 83.19 90 SER A CA 1
ATOM 668 C C . SER A 1 90 ? -53.887 6.076 69.736 1.00 83.19 90 SER A C 1
ATOM 670 O O . SER A 1 90 ? -54.831 6.048 70.526 1.00 83.19 90 SER A O 1
ATOM 672 N N . ARG A 1 91 ? -53.195 4.971 69.417 1.00 80.50 91 ARG A N 1
ATOM 673 C CA . ARG A 1 91 ? -53.463 3.631 69.972 1.00 80.50 91 ARG A CA 1
ATOM 674 C C . ARG A 1 91 ? -53.172 3.559 71.473 1.00 80.50 91 ARG A C 1
ATOM 676 O O . ARG A 1 91 ? -54.010 3.072 72.225 1.00 80.50 91 ARG A O 1
ATOM 683 N N . ILE A 1 92 ? -52.052 4.128 71.924 1.00 79.69 92 ILE A N 1
ATOM 684 C CA . ILE A 1 92 ? -51.690 4.242 73.348 1.00 79.69 92 ILE A CA 1
ATOM 685 C C . ILE A 1 92 ? -52.768 5.024 74.114 1.00 79.69 92 ILE A C 1
ATOM 687 O O . ILE A 1 92 ? -53.227 4.588 75.170 1.00 79.69 92 ILE A O 1
ATOM 691 N N . SER A 1 93 ? -53.247 6.140 73.551 1.00 76.50 93 SER A N 1
ATOM 692 C CA . SER A 1 93 ? -54.322 6.931 74.161 1.00 76.50 93 SER A CA 1
ATOM 693 C C . SER A 1 93 ? -55.649 6.170 74.280 1.00 76.50 93 SER A C 1
ATOM 695 O O . SER A 1 93 ? -56.411 6.450 75.206 1.00 76.50 93 SER A O 1
ATOM 697 N N . ALA A 1 94 ? -55.947 5.247 73.361 1.00 76.75 94 ALA A N 1
ATOM 698 C CA . ALA A 1 94 ? -57.146 4.413 73.413 1.00 76.75 94 ALA A CA 1
ATOM 699 C C . ALA A 1 94 ? -57.017 3.289 74.458 1.00 76.75 94 ALA A C 1
ATOM 701 O O . ALA A 1 94 ? -57.934 3.087 75.253 1.00 76.75 94 ALA A O 1
ATOM 702 N N . VAL A 1 95 ? -55.860 2.620 74.519 1.00 75.44 95 VAL A N 1
ATOM 703 C CA . VAL A 1 95 ? -55.569 1.565 75.508 1.00 75.44 95 VAL A CA 1
ATOM 704 C C . VAL A 1 95 ? -55.631 2.109 76.937 1.00 75.44 95 VAL A C 1
ATOM 706 O O . VAL A 1 95 ? -56.230 1.481 77.805 1.00 75.44 95 VAL A O 1
ATOM 709 N N . LEU A 1 96 ? -55.099 3.310 77.179 1.00 71.44 96 LEU A N 1
ATOM 710 C CA . LEU A 1 96 ? -55.113 3.937 78.505 1.00 71.44 96 LEU A CA 1
ATOM 711 C C . LEU A 1 96 ? -56.501 4.448 78.932 1.00 71.44 96 LEU A C 1
ATOM 713 O O . LEU A 1 96 ? -56.805 4.455 80.121 1.00 71.44 96 LEU A O 1
ATOM 717 N N . ARG A 1 97 ? -57.365 4.851 77.987 1.00 71.31 97 ARG A N 1
ATOM 718 C CA . ARG A 1 97 ? -58.734 5.321 78.290 1.00 71.31 97 ARG A CA 1
ATOM 719 C C . ARG A 1 97 ? -59.745 4.199 78.500 1.00 71.31 97 ARG A C 1
ATOM 721 O O . ARG A 1 97 ? -60.656 4.367 79.303 1.00 71.31 97 ARG A O 1
ATOM 728 N N . PHE A 1 98 ? -59.614 3.091 77.773 1.00 68.31 98 PHE A N 1
ATOM 729 C CA . PHE A 1 98 ? -60.627 2.029 77.744 1.00 68.31 98 PHE A CA 1
ATOM 730 C C . PHE A 1 98 ? -60.143 0.691 78.333 1.00 68.31 98 PHE A C 1
ATOM 732 O O . PHE A 1 98 ? -60.954 -0.201 78.557 1.00 68.31 98 PHE A O 1
ATOM 739 N N . GLY A 1 99 ? -58.846 0.539 78.620 1.00 62.69 99 GLY A N 1
ATOM 740 C CA . GLY A 1 99 ? -58.246 -0.724 79.070 1.00 62.69 99 GLY A CA 1
ATOM 741 C C . GLY A 1 99 ? -58.430 -1.071 80.551 1.00 62.69 99 GLY A C 1
ATOM 742 O O . GLY A 1 99 ? -58.238 -2.223 80.923 1.00 62.69 99 GLY A O 1
ATOM 743 N N . ALA A 1 100 ? -58.853 -0.127 81.399 1.00 57.78 100 ALA A N 1
ATOM 744 C CA . ALA A 1 100 ? -58.981 -0.341 82.848 1.00 57.78 100 ALA A CA 1
ATOM 745 C C . ALA A 1 100 ? -60.164 -1.246 83.269 1.00 57.78 100 ALA A C 1
ATOM 747 O O . ALA A 1 100 ? -60.311 -1.556 84.448 1.00 57.78 100 ALA A O 1
ATOM 748 N N . GLY A 1 101 ? -61.021 -1.669 82.331 1.00 55.59 101 GLY A N 1
ATOM 749 C CA . GLY A 1 101 ? -62.234 -2.445 82.623 1.00 55.59 101 GLY A CA 1
ATOM 750 C C . GLY A 1 101 ? -62.029 -3.946 82.876 1.00 55.59 101 GLY A C 1
ATOM 751 O O . GLY A 1 101 ? -62.964 -4.593 83.335 1.00 55.59 101 GLY A O 1
ATOM 752 N N . ALA A 1 102 ? -60.847 -4.506 82.588 1.00 54.62 102 ALA A N 1
ATOM 753 C CA . ALA A 1 102 ? -60.623 -5.961 82.562 1.00 54.62 102 ALA A CA 1
ATOM 754 C C . ALA A 1 102 ? -59.560 -6.488 83.552 1.00 54.62 102 ALA A C 1
ATOM 756 O O . ALA A 1 102 ? -59.227 -7.667 83.510 1.00 54.62 102 ALA A O 1
ATOM 757 N N . GLY A 1 103 ? -59.011 -5.650 84.441 1.00 56.19 103 GLY A N 1
ATOM 758 C CA . GLY A 1 103 ? -57.999 -6.072 85.427 1.00 56.19 103 GLY A CA 1
ATOM 759 C C . GLY A 1 103 ? -56.589 -6.336 84.869 1.00 56.19 103 GLY A C 1
ATOM 760 O O . GLY A 1 103 ? -55.687 -6.651 85.639 1.00 56.19 103 GLY A O 1
ATOM 761 N N . GLU A 1 104 ? -56.375 -6.176 83.561 1.00 58.97 104 GLU A N 1
ATOM 762 C CA . GLU A 1 104 ? -55.047 -6.210 82.933 1.00 58.97 104 GLU A CA 1
ATOM 763 C C . GLU A 1 104 ? -54.342 -4.852 83.053 1.00 58.97 104 GLU A C 1
ATOM 765 O O . GLU A 1 104 ? -54.975 -3.811 82.878 1.00 58.97 104 GLU A O 1
ATOM 770 N N . ASP A 1 105 ? -53.026 -4.856 83.301 1.00 66.50 105 ASP A N 1
ATOM 771 C CA . ASP A 1 105 ? -52.210 -3.639 83.384 1.00 66.50 105 ASP A CA 1
ATOM 772 C C . ASP A 1 105 ? -52.110 -2.951 82.002 1.00 66.50 105 ASP A C 1
ATOM 774 O O . ASP A 1 105 ? -51.443 -3.464 81.093 1.00 66.50 105 ASP A O 1
ATOM 778 N N . PRO A 1 106 ? -52.739 -1.777 81.801 1.00 67.31 106 PRO A N 1
ATOM 779 C CA . PRO A 1 106 ? -52.702 -1.080 80.521 1.00 67.31 106 PRO A CA 1
ATOM 780 C C . PRO A 1 106 ? -51.286 -0.593 80.158 1.00 67.31 106 PRO A C 1
ATOM 782 O O . PRO A 1 106 ? -51.000 -0.417 78.972 1.00 67.31 106 PRO A O 1
ATOM 785 N N . PHE A 1 107 ? -50.372 -0.446 81.128 1.00 71.06 107 PHE A N 1
ATOM 786 C CA . PHE A 1 107 ? -48.969 -0.097 80.874 1.00 71.06 107 PHE A CA 1
ATOM 787 C C . PHE A 1 107 ? -48.179 -1.249 80.247 1.00 71.06 107 PHE A C 1
ATOM 789 O O . PHE A 1 107 ? -47.278 -1.002 79.444 1.00 71.06 107 PHE A O 1
ATOM 796 N N . ALA A 1 108 ? -48.524 -2.502 80.560 1.00 77.94 108 ALA A N 1
ATOM 797 C CA . ALA A 1 108 ? -47.912 -3.670 79.931 1.00 77.94 108 ALA A CA 1
ATOM 798 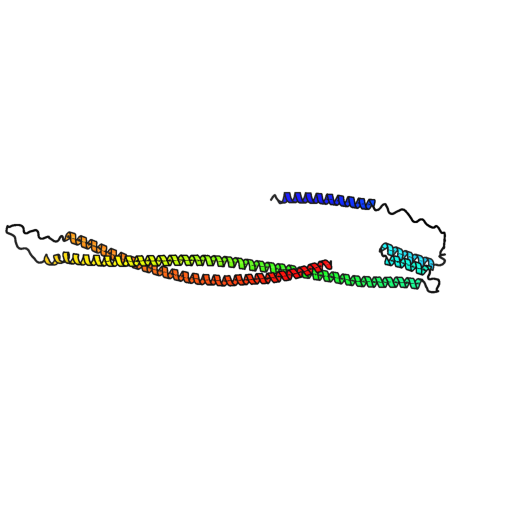C C . ALA A 1 108 ? -48.205 -3.702 78.420 1.00 77.94 108 ALA A C 1
ATOM 800 O O . ALA A 1 108 ? -47.298 -3.919 77.618 1.00 77.94 108 ALA A O 1
ATOM 801 N N . LYS A 1 109 ? -49.442 -3.372 78.017 1.00 76.00 109 LYS A N 1
ATOM 802 C CA . LYS A 1 109 ? -49.835 -3.257 76.600 1.00 76.00 109 LYS A CA 1
ATOM 803 C C . LYS A 1 109 ? -49.142 -2.097 75.885 1.00 76.00 109 LYS A C 1
ATOM 805 O O . LYS A 1 109 ? -48.730 -2.247 74.742 1.00 76.00 109 LYS A O 1
ATOM 810 N N . VAL A 1 110 ? -48.985 -0.948 76.548 1.00 79.56 110 VAL A N 1
ATOM 811 C CA . VAL A 1 110 ? -48.259 0.205 75.983 1.00 79.56 110 VAL A CA 1
ATOM 812 C C . VAL A 1 110 ? -46.776 -0.110 75.785 1.00 79.56 110 VAL A C 1
ATOM 814 O O . VAL A 1 110 ? -46.236 0.200 74.727 1.00 79.56 110 VAL A O 1
ATOM 817 N N . LYS A 1 111 ? -46.129 -0.769 76.757 1.00 79.50 111 LYS A N 1
ATOM 818 C CA . LYS A 1 111 ? -44.749 -1.258 76.610 1.00 79.50 111 LYS A CA 1
ATOM 819 C C . LYS A 1 111 ? -44.626 -2.242 75.446 1.00 79.50 111 LYS A C 1
ATOM 821 O O . LYS A 1 111 ? -43.710 -2.083 74.655 1.00 79.50 111 LYS A O 1
ATOM 826 N N . GLY A 1 112 ? -45.572 -3.174 75.299 1.00 83.25 112 GLY A N 1
ATOM 827 C CA . GLY A 1 112 ? -45.628 -4.096 74.157 1.00 83.25 112 GLY A CA 1
ATOM 828 C C . GLY A 1 112 ? -45.717 -3.376 72.808 1.00 83.25 112 GLY A C 1
ATOM 829 O O . GLY A 1 112 ? -44.899 -3.623 71.936 1.00 83.25 112 GLY A O 1
ATOM 830 N N . LEU A 1 113 ? -46.626 -2.405 72.658 1.00 79.75 113 LEU A N 1
ATOM 831 C CA . LEU A 1 113 ? -46.768 -1.635 71.411 1.00 79.75 113 LEU A CA 1
ATOM 832 C C . LEU A 1 113 ? -45.533 -0.779 71.070 1.00 79.75 113 LEU A C 1
ATOM 834 O O . LEU A 1 113 ? -45.245 -0.554 69.896 1.00 79.75 113 LEU A O 1
ATOM 838 N N . ILE A 1 114 ? -44.823 -0.264 72.081 1.00 82.50 114 ILE A N 1
ATOM 839 C CA . ILE A 1 114 ? -43.559 0.463 71.882 1.00 82.50 114 ILE A CA 1
ATOM 840 C C . ILE A 1 114 ? -42.445 -0.514 71.492 1.00 82.50 114 ILE A C 1
ATOM 842 O O . ILE A 1 114 ? -41.701 -0.225 70.560 1.00 82.50 114 ILE A O 1
ATOM 846 N N . GLN A 1 115 ? -42.361 -1.667 72.161 1.00 83.75 115 GLN A N 1
ATOM 847 C CA . GLN A 1 115 ? -41.400 -2.729 71.863 1.00 83.75 115 GLN A CA 1
ATOM 848 C C . GLN A 1 115 ? -41.570 -3.244 70.425 1.00 83.75 115 GLN A C 1
ATOM 850 O O . GLN A 1 115 ? -40.598 -3.283 69.684 1.00 83.75 115 GLN A O 1
ATOM 855 N N . GLU A 1 116 ? -42.805 -3.521 69.991 1.00 84.12 116 GLU A N 1
ATOM 856 C CA . GLU A 1 116 ? -43.122 -3.940 68.616 1.00 84.12 116 GLU A CA 1
ATOM 857 C C . GLU A 1 116 ? -42.712 -2.888 67.572 1.00 84.12 116 GLU A C 1
ATOM 859 O O . GLU A 1 116 ? -42.217 -3.237 66.502 1.00 84.12 116 GLU A O 1
ATOM 864 N N . LEU A 1 117 ? -42.901 -1.591 67.857 1.00 81.31 117 LEU A N 1
ATOM 865 C CA . LEU A 1 117 ? -42.471 -0.536 66.937 1.00 81.31 117 LEU A CA 1
ATOM 866 C C . LEU A 1 117 ? -40.942 -0.414 66.887 1.00 81.31 117 LEU A C 1
ATOM 868 O O . LEU A 1 117 ? -40.406 -0.170 65.812 1.00 81.31 117 LEU A O 1
ATOM 872 N N . ILE A 1 118 ? -40.248 -0.586 68.017 1.00 83.94 118 ILE A N 1
ATOM 873 C CA . ILE A 1 118 ? -38.779 -0.602 68.065 1.00 83.94 118 ILE A CA 1
ATOM 874 C C . ILE A 1 118 ? -38.245 -1.785 67.258 1.00 83.94 118 ILE A C 1
ATOM 876 O O . ILE A 1 118 ? -37.437 -1.569 66.365 1.00 83.94 118 ILE A O 1
ATOM 880 N N . GLU A 1 119 ? -38.752 -2.997 67.492 1.00 86.88 119 GLU A N 1
ATOM 881 C CA . GLU A 1 119 ? -38.353 -4.197 66.744 1.00 86.88 119 GLU A CA 1
ATOM 882 C C . GLU A 1 119 ? -38.606 -4.031 65.241 1.00 86.88 119 GLU A C 1
ATOM 884 O O . GLU A 1 119 ? -37.772 -4.406 64.417 1.00 86.88 119 GLU A O 1
ATOM 889 N N . LYS A 1 120 ? -39.728 -3.401 64.865 1.00 84.19 120 LYS A N 1
ATOM 890 C CA . LYS A 1 120 ? -40.023 -3.084 63.467 1.00 84.19 120 LYS A CA 1
ATOM 891 C C . LYS A 1 120 ? -39.046 -2.062 62.879 1.00 84.19 120 LYS A C 1
ATOM 893 O O . LYS A 1 120 ? -38.589 -2.264 61.762 1.00 84.19 120 LYS A O 1
ATOM 898 N N . LEU A 1 121 ? -38.717 -0.993 63.607 1.00 83.94 121 LEU A N 1
ATOM 899 C CA . LEU A 1 121 ? -37.767 0.033 63.158 1.00 83.94 121 LEU A CA 1
ATOM 900 C C . LEU A 1 121 ? -36.331 -0.500 63.084 1.00 83.94 121 LEU A C 1
ATOM 902 O O . LEU A 1 121 ? -35.602 -0.136 62.170 1.00 83.94 121 LEU A O 1
ATOM 906 N N . GLU A 1 122 ? -35.921 -1.374 64.003 1.00 82.69 122 GLU A N 1
ATOM 907 C CA . GLU A 1 122 ? -34.620 -2.051 63.959 1.00 82.69 122 GLU A CA 1
ATOM 908 C C . GLU A 1 122 ? -34.539 -3.027 62.778 1.00 82.69 122 GLU A C 1
ATOM 910 O O . GLU A 1 122 ? -33.516 -3.080 62.095 1.00 82.69 122 GLU A O 1
ATOM 915 N N . ALA A 1 123 ? -35.626 -3.750 62.482 1.00 83.94 123 ALA A N 1
ATOM 916 C CA . ALA A 1 123 ? -35.719 -4.595 61.294 1.00 83.94 123 ALA A CA 1
ATOM 917 C C . ALA A 1 123 ? -35.690 -3.770 59.994 1.00 83.94 123 ALA A C 1
ATOM 919 O O . ALA A 1 123 ? -34.932 -4.107 59.086 1.00 83.94 123 ALA A O 1
ATOM 920 N N . GLU A 1 124 ? -36.459 -2.677 59.918 1.00 83.12 124 GLU A N 1
ATOM 921 C CA . GLU A 1 124 ? -36.475 -1.743 58.780 1.00 83.12 124 GLU A CA 1
ATOM 922 C C . GLU A 1 124 ? -35.085 -1.109 58.567 1.00 83.12 124 GLU A C 1
ATOM 924 O O . GLU A 1 124 ? -34.560 -1.144 57.453 1.00 83.12 124 GLU A O 1
ATOM 929 N N . ALA A 1 125 ? -34.427 -0.645 59.635 1.00 79.31 125 ALA A N 1
ATOM 930 C CA . ALA A 1 125 ? -33.067 -0.102 59.583 1.00 79.31 125 ALA A CA 1
ATOM 931 C C . ALA A 1 125 ? -32.030 -1.152 59.151 1.00 79.31 125 ALA A C 1
ATOM 933 O O . ALA A 1 125 ? -31.106 -0.841 58.399 1.00 79.31 125 ALA A O 1
ATOM 934 N N . GLY A 1 126 ? -32.184 -2.404 59.595 1.00 78.19 126 GLY A N 1
ATOM 935 C CA . GLY A 1 126 ? -31.360 -3.522 59.141 1.00 78.19 126 GLY A CA 1
ATOM 936 C C . GLY A 1 126 ? -31.510 -3.771 57.640 1.00 78.19 126 GLY A C 1
ATOM 937 O O . GLY A 1 126 ? -30.505 -3.884 56.937 1.00 78.19 126 GLY A O 1
ATOM 938 N N . THR A 1 127 ? -32.747 -3.795 57.130 1.00 83.12 127 THR A N 1
ATOM 939 C CA . THR A 1 127 ? -33.009 -3.971 55.692 1.00 83.12 127 THR A CA 1
ATOM 940 C C . THR A 1 127 ? -32.491 -2.802 54.857 1.00 83.12 127 THR A C 1
ATOM 942 O O . THR A 1 127 ? -31.835 -3.026 53.842 1.00 83.12 127 THR A O 1
ATOM 945 N N . GLU A 1 128 ? -32.678 -1.566 55.320 1.00 82.38 128 GLU A N 1
ATOM 946 C CA . GLU A 1 128 ? -32.210 -0.361 54.632 1.00 82.38 128 GLU A CA 1
ATOM 947 C C . GLU A 1 128 ? -30.676 -0.285 54.605 1.00 82.38 128 GLU A C 1
ATOM 949 O O . GLU A 1 128 ? -30.086 0.050 53.580 1.00 82.38 128 GLU A O 1
ATOM 954 N N . ALA A 1 129 ? -30.000 -0.686 55.688 1.00 83.56 129 ALA A N 1
ATOM 955 C CA . ALA A 1 129 ? -28.542 -0.788 55.710 1.00 83.56 129 ALA A CA 1
ATOM 956 C C . ALA A 1 129 ? -28.022 -1.832 54.707 1.00 83.56 129 ALA A C 1
ATOM 958 O O . ALA A 1 129 ? -27.027 -1.580 54.022 1.00 83.56 129 ALA A O 1
ATOM 959 N N . THR A 1 130 ? -28.694 -2.984 54.587 1.00 86.25 130 THR A N 1
ATOM 960 C CA . THR A 1 130 ? -28.324 -4.006 53.594 1.00 86.25 130 THR A CA 1
ATOM 961 C C . THR A 1 130 ? -28.596 -3.560 52.160 1.00 86.25 130 THR A C 1
ATOM 963 O O . THR A 1 130 ? -27.764 -3.794 51.286 1.00 86.25 130 THR A O 1
ATOM 966 N N . GLU A 1 131 ? -29.715 -2.877 51.914 1.00 85.69 131 GLU A N 1
ATOM 967 C CA . GLU A 1 131 ? -30.072 -2.356 50.594 1.00 85.69 131 GLU A CA 1
ATOM 968 C C . GLU A 1 131 ? -29.124 -1.232 50.173 1.00 85.69 131 GLU A C 1
ATOM 970 O O . GLU A 1 131 ? -28.606 -1.251 49.059 1.00 85.69 131 GLU A O 1
ATOM 975 N N . LYS A 1 132 ? -28.786 -0.318 51.089 1.00 87.94 132 LYS A N 1
ATOM 976 C CA . LYS A 1 132 ? -27.779 0.718 50.845 1.00 87.94 132 LYS A CA 1
ATOM 977 C C . LYS A 1 132 ? -26.420 0.110 50.502 1.00 87.94 132 LYS A C 1
ATOM 979 O O . LYS A 1 132 ? -25.800 0.536 49.533 1.00 87.94 132 LYS A O 1
ATOM 984 N N . ALA A 1 133 ? -25.961 -0.881 51.270 1.00 90.94 133 ALA A N 1
ATOM 985 C CA . ALA A 1 133 ? -24.693 -1.554 50.992 1.00 90.94 133 ALA A CA 1
ATOM 986 C C . ALA A 1 133 ? -24.698 -2.229 49.608 1.00 90.94 133 ALA A C 1
ATOM 988 O O . ALA A 1 133 ? -23.714 -2.129 48.877 1.00 90.94 133 ALA A O 1
ATOM 989 N N . TYR A 1 134 ? -25.816 -2.853 49.224 1.00 90.12 134 TYR A N 1
ATOM 990 C CA . TYR A 1 134 ? -25.996 -3.427 47.893 1.00 90.12 134 TYR A CA 1
ATOM 991 C C . TYR A 1 134 ? -25.961 -2.355 46.794 1.00 90.12 134 TYR A C 1
ATOM 993 O O . TYR A 1 134 ? -25.238 -2.521 45.814 1.00 90.12 134 TYR A O 1
ATOM 1001 N N . CYS A 1 135 ? -26.684 -1.243 46.953 1.00 92.12 135 CYS A N 1
ATOM 1002 C CA . CYS A 1 135 ? -26.680 -0.141 45.989 1.00 92.12 135 CYS A CA 1
ATOM 1003 C C . CYS A 1 135 ? -25.280 0.463 45.823 1.00 92.12 135 CYS A C 1
ATOM 1005 O O . CYS A 1 135 ? -24.816 0.599 44.692 1.00 92.12 135 CYS A O 1
ATOM 1007 N N . ASP A 1 136 ? -24.578 0.751 46.923 1.00 91.94 136 ASP A N 1
ATOM 1008 C CA . ASP A 1 136 ? -23.209 1.280 46.890 1.00 91.94 136 ASP A CA 1
ATOM 1009 C C . ASP A 1 136 ? -22.256 0.313 46.155 1.00 91.94 136 ASP A C 1
ATOM 1011 O O . ASP A 1 136 ? -21.463 0.734 45.309 1.00 91.94 136 ASP A O 1
ATOM 1015 N N . GLU A 1 137 ? -22.361 -0.996 46.419 1.00 93.50 137 GLU A N 1
ATOM 1016 C CA . GLU A 1 137 ? -21.555 -2.026 45.752 1.00 93.50 137 GLU A CA 1
ATOM 1017 C C . GLU A 1 137 ? -21.874 -2.137 44.252 1.00 93.50 137 GLU A C 1
ATOM 1019 O O . GLU A 1 137 ? -20.962 -2.206 43.423 1.00 93.50 137 GLU A O 1
ATOM 1024 N N . GLN A 1 138 ? -23.157 -2.153 43.879 1.00 93.31 138 GLN A N 1
ATOM 1025 C CA . GLN A 1 138 ? -23.576 -2.246 42.479 1.00 93.31 138 GLN A CA 1
ATOM 1026 C C . GLN A 1 138 ? -23.181 -1.002 41.684 1.00 93.31 138 GLN A C 1
ATOM 1028 O O . GLN A 1 138 ? -22.708 -1.133 40.554 1.00 93.31 138 GLN A O 1
ATOM 1033 N N . ILE A 1 139 ? -23.321 0.191 42.266 1.00 93.06 139 ILE A N 1
ATOM 1034 C CA . ILE A 1 139 ? -22.885 1.449 41.650 1.00 93.06 139 ILE A CA 1
ATOM 1035 C C . ILE A 1 139 ? -21.376 1.405 41.398 1.00 93.06 139 ILE A C 1
ATOM 1037 O O . ILE A 1 139 ? -20.951 1.659 40.270 1.00 93.06 139 ILE A O 1
ATOM 1041 N N . ALA A 1 140 ? -20.580 1.005 42.397 1.00 94.94 140 ALA A N 1
ATOM 1042 C CA . ALA A 1 140 ? -19.127 0.915 42.268 1.00 94.94 140 ALA A CA 1
ATOM 1043 C C . ALA A 1 140 ? -18.696 -0.068 41.164 1.00 94.94 140 ALA A C 1
ATOM 1045 O O . ALA A 1 140 ? -17.929 0.301 40.274 1.00 94.94 140 ALA A O 1
ATOM 1046 N N . LYS A 1 141 ? -19.246 -1.292 41.157 1.00 94.81 141 LYS A N 1
ATOM 1047 C CA . LYS A 1 141 ? -18.957 -2.297 40.114 1.00 94.81 141 LYS A CA 1
ATOM 1048 C C . LYS A 1 141 ? -19.357 -1.822 38.719 1.00 94.81 141 LYS A C 1
ATOM 1050 O O . LYS A 1 141 ? -18.666 -2.096 37.740 1.00 94.81 141 LYS A O 1
ATOM 1055 N N . THR A 1 142 ? -20.475 -1.109 38.615 1.00 94.62 142 THR A N 1
ATOM 1056 C CA . THR A 1 142 ? -20.973 -0.602 37.333 1.00 94.62 142 THR A CA 1
ATOM 1057 C C . THR A 1 142 ? -20.104 0.543 36.808 1.00 94.62 142 THR A C 1
ATOM 1059 O O . THR A 1 142 ? -19.834 0.603 35.608 1.00 94.62 142 THR A O 1
ATOM 1062 N N . GLU A 1 143 ? -19.613 1.430 37.680 1.00 94.25 143 GLU A N 1
ATOM 1063 C CA . GLU A 1 143 ? -18.656 2.479 37.301 1.00 94.25 143 GLU A CA 1
ATOM 1064 C C . GLU A 1 143 ? -17.318 1.908 36.841 1.00 94.25 143 GLU A C 1
ATOM 1066 O O . GLU A 1 143 ? -16.798 2.343 35.809 1.00 94.25 143 GLU A O 1
ATOM 1071 N N . GLU A 1 144 ? -16.793 0.913 37.556 1.00 96.44 144 GLU A N 1
ATOM 1072 C CA . GLU A 1 144 ? -15.580 0.199 37.162 1.00 96.44 144 GLU A CA 1
ATOM 1073 C C . GLU A 1 144 ? -15.766 -0.446 35.785 1.00 96.44 144 GLU A C 1
ATOM 1075 O O . GLU A 1 144 ? -15.008 -0.149 34.858 1.00 96.44 144 GLU A O 1
ATOM 1080 N N . LYS A 1 145 ? -16.850 -1.211 35.594 1.00 95.94 145 LYS A N 1
ATOM 1081 C CA . LYS A 1 145 ? -17.126 -1.876 34.317 1.00 95.94 145 LYS A CA 1
ATOM 1082 C C . LYS A 1 145 ? -17.299 -0.891 33.162 1.00 95.94 145 LYS A C 1
ATOM 1084 O O . LYS A 1 145 ? -16.809 -1.123 32.058 1.00 95.94 145 LYS A O 1
ATOM 1089 N N . LYS A 1 146 ? -17.964 0.241 33.403 1.00 95.50 146 LYS A N 1
ATOM 1090 C CA . LYS A 1 146 ? -18.085 1.330 32.425 1.00 95.50 146 LYS A CA 1
ATOM 1091 C C . LYS A 1 146 ? -16.714 1.903 32.053 1.00 95.50 146 LYS A C 1
ATOM 1093 O O . LYS A 1 146 ? -16.483 2.204 30.882 1.00 95.50 146 LYS A O 1
ATOM 1098 N N . SER A 1 147 ? -15.832 2.105 33.030 1.00 96.94 147 SER A N 1
ATOM 1099 C CA . SER A 1 147 ? -14.477 2.618 32.802 1.00 96.94 147 SER A CA 1
ATOM 1100 C C . SER A 1 147 ? -13.650 1.653 31.949 1.00 96.94 147 SER A C 1
ATOM 1102 O O . SER A 1 147 ? -13.073 2.075 30.945 1.00 96.94 147 SER A O 1
ATOM 1104 N N . GLU A 1 148 ? -13.674 0.358 32.283 1.00 97.50 148 GLU A N 1
ATOM 1105 C CA . GLU A 1 148 ? -13.021 -0.704 31.505 1.00 97.50 148 GLU A CA 1
ATOM 1106 C C . GLU A 1 148 ? -13.498 -0.716 30.049 1.00 97.50 148 GLU A C 1
ATOM 1108 O O . GLU A 1 148 ? -12.688 -0.617 29.130 1.00 97.50 148 GLU A O 1
ATOM 1113 N N . LEU A 1 149 ? -14.816 -0.743 29.825 1.00 97.94 149 LEU A N 1
ATOM 1114 C CA . LEU A 1 149 ? -15.380 -0.789 28.474 1.00 97.94 149 LEU A CA 1
ATOM 1115 C C . LEU A 1 149 ? -15.040 0.470 27.658 1.00 97.94 149 LEU A C 1
ATOM 1117 O O . LEU A 1 149 ? -14.748 0.377 26.467 1.00 97.94 149 LEU A O 1
ATOM 1121 N N . ASN A 1 150 ? -15.017 1.657 28.278 1.00 97.25 150 ASN A N 1
ATOM 1122 C CA . ASN A 1 150 ? -14.565 2.880 27.600 1.00 97.25 150 ASN A CA 1
ATOM 1123 C C . ASN A 1 150 ? -13.081 2.807 27.206 1.00 97.25 150 ASN A C 1
ATOM 1125 O O . ASN A 1 150 ? -12.700 3.276 26.127 1.00 97.25 150 ASN A O 1
ATOM 1129 N N . TYR A 1 151 ? -12.241 2.241 28.076 1.00 97.81 151 TYR A N 1
ATOM 1130 C CA . TYR A 1 151 ? -10.828 2.027 27.787 1.00 97.81 151 TYR A CA 1
ATOM 1131 C C . TYR A 1 151 ? -10.646 1.047 26.622 1.00 97.81 151 TYR A C 1
ATOM 1133 O O . TYR A 1 151 ? -9.903 1.345 25.683 1.00 97.81 151 TYR A O 1
ATOM 1141 N N . ASP A 1 152 ? -11.375 -0.069 26.625 1.00 98.00 152 ASP A N 1
ATOM 1142 C CA . ASP A 1 152 ? -11.315 -1.071 25.562 1.00 98.00 152 ASP A CA 1
ATOM 1143 C C . ASP A 1 152 ? -11.806 -0.521 24.221 1.00 98.00 152 ASP A C 1
ATOM 1145 O O . ASP A 1 152 ? -11.123 -0.688 23.210 1.00 98.00 152 ASP A O 1
ATOM 1149 N N . ILE A 1 153 ? -12.904 0.243 24.199 1.00 98.31 153 ILE A N 1
ATOM 1150 C CA . ILE A 1 153 ? -13.369 0.936 22.986 1.00 98.31 153 ILE A CA 1
ATOM 1151 C C . ILE A 1 153 ? -12.306 1.904 22.469 1.00 98.31 153 ILE A C 1
ATOM 1153 O O . ILE A 1 153 ? -12.044 1.943 21.264 1.00 98.31 153 ILE A O 1
ATOM 1157 N N . SER A 1 154 ? -11.665 2.672 23.353 1.00 98.25 154 SER A N 1
ATOM 1158 C CA . SER A 1 154 ? -10.604 3.610 22.964 1.00 98.25 154 SER A CA 1
ATOM 1159 C C . SER A 1 154 ? -9.403 2.871 22.366 1.00 98.25 154 SER A C 1
ATOM 1161 O O . SER A 1 154 ? -8.868 3.269 21.331 1.00 98.25 154 SER A O 1
ATOM 1163 N N . LYS A 1 155 ? -9.014 1.745 22.972 1.00 98.25 155 LYS A N 1
ATOM 1164 C CA . LYS A 1 155 ? -7.926 0.881 22.502 1.00 98.25 155 LYS A CA 1
ATOM 1165 C C . LYS A 1 155 ? -8.244 0.227 21.157 1.00 98.25 155 LYS A C 1
ATOM 1167 O O . LYS A 1 155 ? -7.374 0.189 20.287 1.00 98.25 155 LYS A O 1
ATOM 1172 N N . LEU A 1 156 ? -9.460 -0.285 20.977 1.00 98.50 156 LEU A N 1
ATOM 1173 C CA . LEU A 1 156 ? -9.921 -0.861 19.713 1.00 98.50 156 LEU A CA 1
ATOM 1174 C C . LEU A 1 156 ? -9.965 0.205 18.617 1.00 98.50 156 LEU A C 1
ATOM 1176 O O . LEU A 1 156 ? -9.431 -0.023 17.538 1.00 98.50 156 LEU A O 1
ATOM 1180 N N . THR A 1 157 ? -10.486 1.395 18.924 1.00 98.25 157 THR A N 1
ATOM 1181 C CA . THR A 1 157 ? -10.519 2.536 17.993 1.00 98.25 157 THR A CA 1
ATOM 1182 C C . THR A 1 157 ? -9.108 2.907 17.528 1.00 98.25 157 THR A C 1
ATOM 1184 O O . THR A 1 157 ? -8.847 2.937 16.331 1.00 98.25 157 THR A O 1
ATOM 1187 N N . ALA A 1 158 ? -8.149 3.051 18.449 1.00 98.56 158 ALA A N 1
ATOM 1188 C CA . ALA A 1 158 ? -6.763 3.357 18.087 1.00 98.56 158 ALA A CA 1
ATOM 1189 C C . ALA A 1 158 ? -6.113 2.274 17.200 1.00 98.56 158 ALA A C 1
ATOM 1191 O O . ALA A 1 158 ? -5.348 2.586 16.284 1.00 98.56 158 ALA A O 1
ATOM 1192 N N . LYS A 1 159 ? -6.412 0.990 17.449 1.00 98.25 159 LYS A N 1
ATOM 1193 C CA . LYS A 1 159 ? -5.937 -0.116 16.601 1.00 98.25 159 LYS A CA 1
ATOM 1194 C C . LYS A 1 159 ? -6.570 -0.088 15.209 1.00 98.25 159 LYS A C 1
ATOM 1196 O O . LYS A 1 159 ? -5.855 -0.315 14.233 1.00 98.25 159 LYS A O 1
ATOM 1201 N N . ILE A 1 160 ? -7.873 0.191 15.121 1.00 98.50 160 ILE A N 1
ATOM 1202 C CA . ILE A 1 160 ? -8.602 0.350 13.855 1.00 98.50 160 ILE A CA 1
ATOM 1203 C C . ILE A 1 160 ? -7.979 1.482 13.042 1.00 98.50 160 ILE A C 1
ATOM 1205 O O . ILE A 1 160 ? -7.649 1.271 11.876 1.00 98.50 160 ILE A O 1
ATOM 1209 N N . ASP A 1 161 ? -7.742 2.639 13.659 1.00 98.38 161 ASP A N 1
ATOM 1210 C CA . ASP A 1 161 ? -7.149 3.799 12.990 1.00 98.38 161 ASP A CA 1
ATOM 1211 C C . ASP A 1 161 ? -5.744 3.480 12.469 1.00 98.38 161 ASP A C 1
ATOM 1213 O O . ASP A 1 161 ? -5.422 3.746 11.310 1.00 98.38 161 ASP A O 1
ATOM 1217 N N . GLN A 1 162 ? -4.912 2.832 13.293 1.00 98.31 162 GLN A N 1
ATOM 1218 C CA . GLN A 1 162 ? -3.562 2.438 12.895 1.00 98.31 162 GLN A CA 1
ATOM 1219 C C . GLN A 1 162 ? -3.570 1.440 11.728 1.00 98.31 162 GLN A C 1
ATOM 1221 O O . GLN A 1 162 ? -2.792 1.590 10.782 1.00 98.31 162 GLN A O 1
ATOM 1226 N N . ALA A 1 163 ? -4.410 0.406 11.794 1.00 98.25 163 ALA A N 1
ATOM 1227 C CA . ALA A 1 163 ? -4.502 -0.607 10.747 1.00 98.25 163 ALA A CA 1
ATOM 1228 C C . ALA A 1 163 ? -5.078 -0.022 9.447 1.00 98.25 163 ALA A C 1
ATOM 1230 O O . ALA A 1 163 ? -4.549 -0.298 8.369 1.00 98.25 163 ALA A O 1
ATOM 1231 N N . SER A 1 164 ? -6.084 0.848 9.552 1.00 98.19 164 SER A N 1
ATOM 1232 C CA . SER A 1 164 ? -6.706 1.534 8.414 1.00 98.19 164 SER A CA 1
ATOM 1233 C C . SER A 1 164 ? -5.729 2.480 7.722 1.00 98.19 164 SER A C 1
ATOM 1235 O O . SER A 1 164 ? -5.611 2.450 6.498 1.00 98.19 164 SER A O 1
ATOM 1237 N N . ALA A 1 165 ? -4.965 3.266 8.488 1.00 98.50 165 ALA A N 1
ATOM 1238 C CA . ALA A 1 165 ? -3.946 4.159 7.942 1.00 98.50 165 ALA A CA 1
ATOM 1239 C C . ALA A 1 165 ? -2.845 3.384 7.201 1.00 98.50 165 ALA A C 1
ATOM 1241 O O . ALA A 1 165 ? -2.471 3.753 6.088 1.00 98.50 165 ALA A O 1
ATOM 1242 N N . LYS A 1 166 ? -2.363 2.275 7.781 1.00 98.38 166 LYS A N 1
ATOM 1243 C CA . LYS A 1 166 ? -1.384 1.394 7.123 1.00 98.38 166 LYS A CA 1
ATOM 1244 C C . LYS A 1 166 ? -1.944 0.758 5.851 1.00 98.38 166 LYS A C 1
ATOM 1246 O O . LYS A 1 166 ? -1.254 0.743 4.837 1.00 98.38 166 LYS A O 1
ATOM 1251 N N . SER A 1 167 ? -3.187 0.273 5.882 1.00 98.25 167 SER A N 1
ATOM 1252 C CA . SER A 1 167 ? -3.853 -0.279 4.696 1.00 98.25 167 SER A CA 1
ATOM 1253 C C . SER A 1 167 ? -3.956 0.765 3.579 1.00 98.25 167 SER A C 1
ATOM 1255 O O . SER A 1 167 ? -3.591 0.490 2.437 1.00 98.25 167 SER A O 1
ATOM 1257 N N . ALA A 1 168 ? -4.379 1.989 3.908 1.00 98.44 168 ALA A N 1
ATOM 1258 C CA . ALA A 1 168 ? -4.479 3.082 2.946 1.00 98.44 168 ALA A CA 1
ATOM 1259 C C . ALA A 1 168 ? -3.116 3.462 2.343 1.00 98.44 168 ALA A C 1
ATOM 1261 O O . ALA A 1 168 ? -3.022 3.633 1.128 1.00 98.44 168 ALA A O 1
ATOM 1262 N N . ALA A 1 169 ? -2.062 3.537 3.164 1.00 98.44 169 ALA A N 1
ATOM 1263 C CA . ALA A 1 169 ? -0.704 3.805 2.694 1.00 98.44 169 ALA A CA 1
ATOM 1264 C C . ALA A 1 169 ? -0.222 2.724 1.712 1.00 98.44 169 ALA A C 1
ATOM 1266 O O . ALA A 1 169 ? 0.184 3.045 0.598 1.00 98.44 169 ALA A O 1
ATOM 1267 N N . LEU A 1 170 ? -0.368 1.444 2.071 1.00 98.56 170 LEU A N 1
ATOM 1268 C CA . LEU A 1 170 ? 0.020 0.323 1.211 1.00 98.56 170 LEU A CA 1
ATOM 1269 C C . LEU A 1 170 ? -0.779 0.275 -0.099 1.00 98.56 170 LEU A C 1
ATOM 1271 O O . LEU A 1 170 ? -0.220 -0.061 -1.140 1.00 98.56 170 LEU A O 1
ATOM 1275 N N . LYS A 1 171 ? -2.070 0.632 -0.080 1.00 98.50 171 LYS A N 1
ATOM 1276 C CA . LYS A 1 171 ? -2.881 0.770 -1.304 1.00 98.50 171 LYS A CA 1
ATOM 1277 C C . LYS A 1 171 ? -2.351 1.877 -2.215 1.00 98.50 171 LYS A C 1
ATOM 1279 O O . LYS A 1 171 ? -2.319 1.686 -3.429 1.00 98.50 171 LYS A O 1
ATOM 1284 N N . GLY A 1 172 ? -1.931 3.004 -1.636 1.00 98.31 172 GLY A N 1
ATOM 1285 C CA . GLY A 1 172 ? -1.259 4.085 -2.359 1.00 98.31 172 GLY A CA 1
ATOM 1286 C C . GLY A 1 172 ? 0.042 3.608 -3.001 1.00 98.31 172 GLY A C 1
ATOM 1287 O O . GLY A 1 172 ? 0.190 3.696 -4.213 1.00 98.31 172 GLY A O 1
ATOM 1288 N N . GLU A 1 173 ? 0.923 2.984 -2.219 1.00 98.31 173 GLU A N 1
ATOM 1289 C CA . GLU A 1 173 ? 2.192 2.451 -2.728 1.00 98.31 173 GLU A CA 1
ATOM 1290 C C . GLU A 1 173 ? 1.998 1.407 -3.837 1.00 98.31 173 GLU A C 1
ATOM 1292 O O . GLU A 1 173 ? 2.731 1.405 -4.821 1.00 98.31 173 GLU A O 1
ATOM 1297 N N . VAL A 1 174 ? 1.006 0.518 -3.714 1.00 98.56 174 VAL A N 1
ATOM 1298 C CA . VAL A 1 174 ? 0.691 -0.459 -4.770 1.00 98.56 174 VAL A CA 1
ATOM 1299 C C . VAL A 1 174 ? 0.294 0.242 -6.063 1.00 98.56 174 VAL A C 1
ATOM 1301 O O . VAL A 1 174 ? 0.731 -0.181 -7.133 1.00 98.56 174 VAL A O 1
ATOM 1304 N N . LYS A 1 175 ? -0.508 1.306 -5.974 1.00 98.38 175 LYS A N 1
ATOM 1305 C CA . LYS A 1 175 ? -0.904 2.093 -7.140 1.00 98.38 175 LYS A CA 1
ATOM 1306 C C . LYS A 1 175 ? 0.315 2.741 -7.801 1.00 98.38 175 LYS A C 1
ATOM 1308 O O . LYS A 1 175 ? 0.484 2.595 -9.008 1.00 98.38 175 LYS A O 1
ATOM 1313 N N . ASP A 1 176 ? 1.187 3.366 -7.017 1.00 98.19 176 ASP A N 1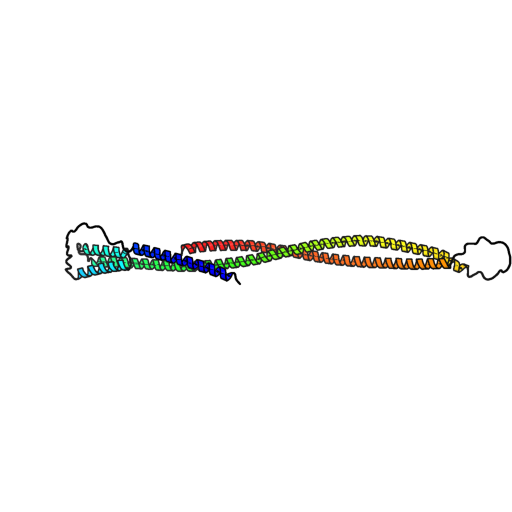
ATOM 1314 C CA . ASP A 1 176 ? 2.395 4.018 -7.531 1.00 98.19 176 ASP A CA 1
ATOM 1315 C C . ASP A 1 176 ? 3.319 3.001 -8.225 1.00 98.19 176 ASP A C 1
ATOM 1317 O O . ASP A 1 176 ? 3.754 3.207 -9.358 1.00 98.19 176 ASP A O 1
ATOM 1321 N N . VAL A 1 177 ? 3.550 1.834 -7.608 1.00 98.25 177 VAL A N 1
ATOM 1322 C CA . VAL A 1 177 ? 4.383 0.774 -8.204 1.00 98.25 177 VAL A CA 1
ATOM 1323 C C . VAL A 1 177 ? 3.748 0.199 -9.479 1.00 98.25 177 VAL A C 1
ATOM 1325 O O . VAL A 1 177 ? 4.464 -0.163 -10.416 1.00 98.25 177 VAL A O 1
ATOM 1328 N N . GLN A 1 178 ? 2.416 0.121 -9.559 1.00 97.94 178 GLN A N 1
ATOM 1329 C CA . GLN A 1 178 ? 1.712 -0.279 -10.782 1.00 97.94 178 GLN A CA 1
ATOM 1330 C C . GLN A 1 178 ? 1.868 0.751 -11.909 1.00 97.94 178 GLN A C 1
ATOM 1332 O O . GLN A 1 178 ? 2.062 0.362 -13.063 1.00 97.94 178 GLN A O 1
ATOM 1337 N N . GLU A 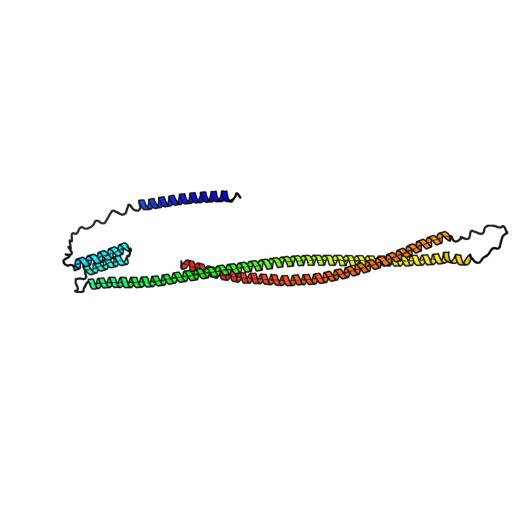1 179 ? 1.825 2.047 -11.594 1.00 98.25 179 GLU A N 1
ATOM 1338 C CA . GLU A 1 179 ? 2.093 3.118 -12.560 1.00 98.25 179 GLU A CA 1
ATOM 1339 C C . GLU A 1 179 ? 3.543 3.051 -13.065 1.00 98.25 179 GLU A C 1
ATOM 1341 O O . GLU A 1 179 ? 3.785 3.088 -14.274 1.00 98.25 179 GLU A O 1
ATOM 1346 N N . GLU A 1 180 ? 4.512 2.835 -12.173 1.00 97.19 180 GLU A N 1
ATOM 1347 C CA . GLU A 1 180 ? 5.916 2.632 -12.544 1.00 97.19 180 GLU A CA 1
ATOM 1348 C C . GLU A 1 180 ? 6.123 1.389 -13.423 1.00 97.19 180 GLU A C 1
ATOM 1350 O O . GLU A 1 180 ? 6.918 1.424 -14.363 1.00 97.19 180 GLU A O 1
ATOM 1355 N N . LEU A 1 181 ? 5.404 0.292 -13.160 1.00 98.00 181 LEU A N 1
ATOM 1356 C CA . LEU A 1 181 ? 5.416 -0.905 -14.009 1.00 98.00 181 LEU A CA 1
ATOM 1357 C C . LEU A 1 181 ? 4.860 -0.620 -15.410 1.00 98.00 181 LEU A C 1
ATOM 1359 O O . LEU A 1 181 ? 5.401 -1.129 -16.394 1.00 98.00 181 LEU A O 1
ATOM 1363 N N . ALA A 1 182 ? 3.808 0.196 -15.515 1.00 97.69 182 ALA A N 1
ATOM 1364 C CA . ALA A 1 182 ? 3.244 0.601 -16.799 1.00 97.69 182 ALA A CA 1
ATOM 1365 C C . ALA A 1 182 ? 4.217 1.488 -17.590 1.00 97.69 182 ALA A C 1
ATOM 1367 O O . ALA A 1 182 ? 4.412 1.272 -18.789 1.00 97.69 182 ALA A O 1
ATOM 1368 N N . ILE A 1 183 ? 4.877 2.437 -16.917 1.00 97.06 183 ILE A N 1
ATOM 1369 C CA . ILE A 1 183 ? 5.933 3.266 -17.513 1.00 97.06 183 ILE A CA 1
ATOM 1370 C C . ILE A 1 183 ? 7.086 2.380 -17.989 1.00 97.06 183 ILE A C 1
ATOM 1372 O O . ILE A 1 183 ? 7.493 2.488 -19.141 1.00 97.06 183 ILE A O 1
ATOM 1376 N N . LEU A 1 184 ? 7.563 1.455 -17.151 1.00 96.75 184 LEU A N 1
ATOM 1377 C CA . LEU A 1 184 ? 8.645 0.532 -17.498 1.00 96.75 184 LEU A CA 1
ATOM 1378 C C . LEU A 1 184 ? 8.307 -0.313 -18.735 1.00 96.75 184 LEU A C 1
ATOM 1380 O O . LEU A 1 184 ? 9.145 -0.472 -19.620 1.00 96.75 184 LEU A O 1
ATOM 1384 N N . ALA A 1 185 ? 7.076 -0.825 -18.820 1.00 96.94 185 ALA A N 1
ATOM 1385 C CA . ALA A 1 185 ? 6.609 -1.585 -19.977 1.00 96.94 185 ALA A CA 1
ATOM 1386 C C . ALA A 1 185 ? 6.572 -0.729 -21.252 1.00 96.94 185 ALA A C 1
ATOM 1388 O O . ALA A 1 185 ? 6.981 -1.193 -22.317 1.00 96.94 185 ALA A O 1
ATOM 1389 N N . LYS A 1 186 ? 6.126 0.528 -21.143 1.00 97.38 186 LYS A N 1
ATOM 1390 C CA . LYS A 1 186 ? 6.123 1.475 -22.261 1.00 97.38 186 LYS A CA 1
ATOM 1391 C C . LYS A 1 186 ? 7.546 1.781 -22.735 1.00 97.38 186 LYS A C 1
ATOM 1393 O O . LYS A 1 186 ? 7.821 1.657 -23.924 1.00 97.38 186 LYS A O 1
ATOM 1398 N N . THR A 1 187 ? 8.452 2.105 -21.813 1.00 94.75 187 THR A N 1
ATOM 1399 C CA . THR A 1 187 ? 9.862 2.373 -22.126 1.00 94.75 187 THR A CA 1
ATOM 1400 C C . THR A 1 187 ? 10.525 1.164 -22.781 1.00 94.75 187 THR A C 1
ATOM 1402 O O . THR A 1 187 ? 11.260 1.323 -23.750 1.00 94.75 187 THR A O 1
ATOM 1405 N N . GLN A 1 188 ? 10.243 -0.058 -22.313 1.00 95.44 188 GLN A N 1
ATOM 1406 C CA . GLN A 1 188 ? 10.769 -1.266 -22.951 1.00 95.44 188 GLN A CA 1
ATOM 1407 C C . GLN A 1 188 ? 10.262 -1.416 -24.393 1.00 95.44 188 GLN A C 1
ATOM 1409 O O . GLN A 1 188 ? 11.058 -1.700 -25.280 1.00 95.44 188 GLN A O 1
ATOM 1414 N N . ALA A 1 189 ? 8.974 -1.171 -24.652 1.00 96.94 189 ALA A N 1
ATOM 1415 C CA . ALA A 1 189 ? 8.419 -1.241 -26.005 1.00 96.94 189 ALA A CA 1
ATOM 1416 C C . ALA A 1 189 ? 9.024 -0.186 -26.954 1.00 96.94 189 ALA A C 1
ATOM 1418 O O . ALA A 1 189 ? 9.271 -0.471 -28.130 1.00 96.94 189 ALA A O 1
ATOM 1419 N N . GLU A 1 190 ? 9.287 1.022 -26.448 1.00 96.50 190 GLU A N 1
ATOM 1420 C CA . GLU A 1 190 ? 9.986 2.079 -27.188 1.00 96.50 190 GLU A CA 1
ATOM 1421 C C . GLU A 1 190 ? 11.432 1.660 -27.511 1.00 96.50 190 GLU A C 1
ATOM 1423 O O . GLU A 1 190 ? 11.851 1.764 -28.664 1.00 96.50 190 GLU A O 1
ATOM 1428 N N . MET A 1 191 ? 12.167 1.090 -26.546 1.00 96.94 191 MET A N 1
ATOM 1429 C CA . MET A 1 191 ? 13.512 0.547 -26.786 1.00 96.94 191 MET A CA 1
ATOM 1430 C C . MET A 1 191 ? 13.516 -0.605 -27.797 1.00 96.94 191 MET A C 1
ATOM 1432 O O . MET A 1 191 ? 14.379 -0.644 -28.670 1.00 96.94 191 MET A O 1
ATOM 1436 N N . ASP A 1 192 ? 12.561 -1.533 -27.706 1.00 96.81 192 ASP A N 1
ATOM 1437 C CA . ASP A 1 192 ? 12.440 -2.665 -28.634 1.00 96.81 192 ASP A CA 1
ATOM 1438 C C . ASP A 1 192 ? 12.183 -2.185 -30.070 1.00 96.81 192 ASP A C 1
ATOM 1440 O O . ASP A 1 192 ? 12.697 -2.759 -31.034 1.00 96.81 192 ASP A O 1
ATOM 1444 N N . THR A 1 193 ? 11.398 -1.115 -30.214 1.00 97.25 193 THR A N 1
ATOM 1445 C CA . THR A 1 193 ? 11.123 -0.478 -31.507 1.00 97.25 193 THR A CA 1
ATOM 1446 C C . THR A 1 193 ? 12.380 0.193 -32.051 1.00 97.25 193 THR A C 1
ATOM 1448 O O . THR A 1 193 ? 12.796 -0.123 -33.164 1.00 97.25 193 THR A O 1
ATOM 1451 N N . ALA A 1 194 ? 13.046 1.021 -31.240 1.00 95.81 194 ALA A N 1
ATOM 1452 C CA . ALA A 1 194 ? 14.286 1.692 -31.624 1.00 95.81 194 ALA A CA 1
ATOM 1453 C C . ALA A 1 194 ? 15.396 0.696 -31.998 1.00 95.81 194 ALA A C 1
ATOM 1455 O O . ALA A 1 194 ? 16.110 0.905 -32.975 1.00 95.81 194 ALA A O 1
ATOM 1456 N N . ARG A 1 195 ? 15.514 -0.431 -31.281 1.00 97.00 195 ARG A N 1
ATOM 1457 C CA . ARG A 1 195 ? 16.471 -1.499 -31.607 1.00 97.00 195 ARG A CA 1
ATOM 1458 C C . ARG A 1 195 ? 16.158 -2.148 -32.951 1.00 97.00 195 ARG A C 1
ATOM 1460 O O . ARG A 1 195 ? 17.067 -2.393 -33.738 1.00 97.00 195 ARG A O 1
ATOM 1467 N N . ARG A 1 196 ? 14.882 -2.418 -33.238 1.00 97.31 196 ARG A N 1
ATOM 1468 C CA . ARG A 1 196 ? 14.463 -3.005 -34.519 1.00 97.31 196 ARG A CA 1
ATOM 1469 C C . ARG A 1 196 ? 14.748 -2.068 -35.691 1.00 97.31 196 ARG A C 1
ATOM 1471 O O . ARG A 1 196 ? 15.275 -2.517 -36.704 1.00 97.31 196 ARG A O 1
ATOM 1478 N N . GLU A 1 197 ? 14.397 -0.793 -35.553 1.00 96.38 197 GLU A N 1
ATOM 1479 C CA . GLU A 1 197 ? 14.603 0.226 -36.589 1.00 96.38 197 GLU A CA 1
ATOM 1480 C C . GLU A 1 197 ? 16.091 0.537 -36.796 1.00 96.38 197 GLU A C 1
ATOM 1482 O O . GLU A 1 197 ? 16.558 0.595 -37.936 1.00 96.38 197 GLU A O 1
ATOM 1487 N N . GLY A 1 198 ? 16.849 0.656 -35.702 1.00 95.19 198 GLY A N 1
ATOM 1488 C CA . GLY A 1 198 ? 18.298 0.842 -35.733 1.00 95.19 198 GLY A CA 1
ATOM 1489 C C . GLY A 1 198 ? 19.007 -0.324 -36.416 1.00 95.19 198 GLY A C 1
ATOM 1490 O O . GLY A 1 198 ? 19.781 -0.107 -37.340 1.00 95.19 198 GLY A O 1
ATOM 1491 N N . HIS A 1 199 ? 18.662 -1.565 -36.054 1.00 97.00 199 HIS A N 1
ATOM 1492 C CA . HIS A 1 199 ? 19.272 -2.752 -36.656 1.00 97.00 199 HIS A CA 1
ATOM 1493 C C . HIS A 1 199 ? 18.945 -2.865 -38.148 1.00 97.00 199 HIS A C 1
ATOM 1495 O O . HIS A 1 199 ? 19.813 -3.188 -38.952 1.00 97.00 199 HIS A O 1
ATOM 1501 N N . ALA A 1 200 ? 17.702 -2.569 -38.540 1.00 97.19 200 ALA A N 1
ATOM 1502 C CA . ALA A 1 200 ? 17.317 -2.562 -39.949 1.00 97.19 200 ALA A CA 1
ATOM 1503 C C . ALA A 1 200 ? 18.120 -1.527 -40.756 1.00 97.19 200 ALA A C 1
ATOM 1505 O O . ALA A 1 200 ? 18.578 -1.832 -41.858 1.00 97.19 200 ALA A O 1
ATOM 1506 N N . SER A 1 201 ? 18.328 -0.334 -40.189 1.00 96.06 201 SER A N 1
ATOM 1507 C CA . SER A 1 201 ? 19.125 0.730 -40.811 1.00 96.06 201 SER A CA 1
ATOM 1508 C C . SER A 1 201 ? 20.599 0.337 -40.926 1.00 96.06 201 SER A C 1
ATOM 1510 O O . SER A 1 201 ? 21.191 0.515 -41.988 1.00 96.06 201 SER A O 1
ATOM 1512 N N . PHE A 1 202 ? 21.163 -0.271 -39.878 1.00 96.56 202 PHE A N 1
ATOM 1513 C CA . PHE A 1 202 ? 22.524 -0.805 -39.885 1.00 96.56 202 PHE A CA 1
ATOM 1514 C C . PHE A 1 202 ? 22.710 -1.879 -40.962 1.00 96.56 202 PHE A C 1
ATOM 1516 O O . PHE A 1 202 ? 23.644 -1.792 -41.747 1.00 96.56 202 PHE A O 1
ATOM 1523 N N . VAL A 1 203 ? 21.807 -2.862 -41.059 1.00 97.44 203 VAL A N 1
ATOM 1524 C CA . VAL A 1 203 ? 21.905 -3.935 -42.067 1.00 97.44 203 VAL A CA 1
ATOM 1525 C C . VAL A 1 203 ? 21.912 -3.363 -43.487 1.00 97.44 203 VAL A C 1
ATOM 1527 O O . VAL A 1 203 ? 22.673 -3.829 -44.336 1.00 97.44 203 VAL A O 1
ATOM 1530 N N . GLN A 1 204 ? 21.093 -2.340 -43.747 1.00 95.50 204 GLN A N 1
ATOM 1531 C CA . GLN A 1 204 ? 21.090 -1.657 -45.037 1.00 95.50 204 GLN A CA 1
ATOM 1532 C C . GLN A 1 204 ? 22.403 -0.895 -45.277 1.00 95.50 204 GLN A C 1
ATOM 1534 O O . GLN A 1 204 ? 23.032 -1.086 -46.316 1.00 95.50 204 GLN A O 1
ATOM 1539 N N . ALA A 1 205 ? 22.850 -0.088 -44.312 1.00 94.06 205 ALA A N 1
ATOM 1540 C CA . ALA A 1 205 ? 24.097 0.667 -44.418 1.00 94.06 205 ALA A CA 1
ATOM 1541 C C . ALA A 1 205 ? 25.313 -0.255 -44.601 1.00 94.06 205 ALA A C 1
ATOM 1543 O O . ALA A 1 205 ? 26.168 0.002 -45.446 1.00 94.06 205 ALA A O 1
ATOM 1544 N N . GLN A 1 206 ? 25.367 -1.368 -43.867 1.00 94.81 206 GLN A N 1
ATOM 1545 C CA . GLN A 1 206 ? 26.416 -2.376 -43.974 1.00 94.81 206 GLN A CA 1
ATOM 1546 C C . GLN A 1 206 ? 26.470 -2.963 -45.391 1.00 94.81 206 GLN A C 1
ATOM 1548 O O . GLN A 1 206 ? 27.553 -3.058 -45.972 1.00 94.81 206 GLN A O 1
ATOM 1553 N N . ALA A 1 207 ? 25.317 -3.316 -45.967 1.00 94.81 207 ALA A N 1
ATOM 1554 C CA . ALA A 1 207 ? 25.234 -3.838 -47.329 1.00 94.81 207 ALA A CA 1
ATOM 1555 C C . ALA A 1 207 ? 25.694 -2.803 -48.372 1.00 94.81 207 ALA A C 1
ATOM 1557 O O . ALA A 1 207 ? 26.541 -3.122 -49.210 1.00 94.81 207 ALA A O 1
ATOM 1558 N N . ASP A 1 208 ? 25.209 -1.561 -48.277 1.00 92.38 208 ASP A N 1
ATOM 1559 C CA . ASP A 1 208 ? 25.563 -0.470 -49.193 1.00 92.38 208 ASP A CA 1
ATOM 1560 C C . ASP A 1 208 ? 27.071 -0.150 -49.134 1.00 92.38 208 ASP A C 1
ATOM 1562 O O . ASP A 1 208 ? 27.730 0.019 -50.166 1.00 92.38 208 ASP A O 1
ATOM 1566 N N . LEU A 1 209 ? 27.654 -0.124 -47.928 1.00 91.50 209 LEU A N 1
ATOM 1567 C CA . LEU A 1 209 ? 29.088 0.093 -47.716 1.00 91.50 209 LEU A CA 1
ATOM 1568 C C . LEU A 1 209 ? 29.931 -1.067 -48.266 1.00 91.50 209 LEU A C 1
ATOM 1570 O O . LEU A 1 209 ? 30.967 -0.829 -48.891 1.00 91.50 209 LEU A O 1
ATOM 1574 N N . GLN A 1 210 ? 29.499 -2.318 -48.075 1.00 92.00 210 GLN A N 1
ATOM 1575 C CA . GLN A 1 210 ? 30.187 -3.495 -48.613 1.00 92.00 210 GLN A CA 1
ATOM 1576 C C . GLN A 1 210 ? 30.142 -3.538 -50.145 1.00 92.00 210 GLN A C 1
ATOM 1578 O O . GLN A 1 210 ? 31.165 -3.815 -50.785 1.00 92.00 210 GLN A O 1
ATOM 1583 N N . GLU A 1 211 ? 28.987 -3.240 -50.746 1.00 93.56 211 GLU A N 1
ATOM 1584 C CA . GLU A 1 211 ? 28.839 -3.161 -52.199 1.00 93.56 211 GLU A CA 1
ATOM 1585 C C . GLU A 1 211 ? 29.686 -2.019 -52.777 1.00 93.56 211 GLU A C 1
ATOM 1587 O O . GLU A 1 211 ? 30.442 -2.232 -53.732 1.00 93.56 211 GLU A O 1
ATOM 1592 N N . GLY A 1 212 ? 29.647 -0.839 -52.148 1.00 90.62 212 GLY A N 1
ATOM 1593 C CA . GLY A 1 212 ? 30.475 0.311 -52.508 1.00 90.62 212 GLY A CA 1
ATOM 1594 C C . GLY A 1 212 ? 31.970 -0.010 -52.460 1.00 90.62 212 GLY A C 1
ATOM 1595 O O . GLY A 1 212 ? 32.688 0.212 -53.439 1.00 90.62 212 GLY A O 1
ATOM 1596 N N . LEU A 1 213 ? 32.438 -0.627 -51.372 1.00 90.88 213 LEU A N 1
ATOM 1597 C CA . LEU A 1 213 ? 33.829 -1.053 -51.208 1.00 90.88 213 LEU A CA 1
ATOM 1598 C C . LEU A 1 213 ? 34.248 -2.060 -52.293 1.00 90.88 213 LEU A C 1
ATOM 1600 O O . LEU A 1 213 ? 35.325 -1.938 -52.882 1.00 90.88 213 LEU A O 1
ATOM 1604 N N . ALA A 1 214 ? 33.396 -3.043 -52.599 1.00 91.69 214 ALA A N 1
ATOM 1605 C CA . ALA A 1 214 ? 33.653 -4.015 -53.660 1.00 91.69 214 ALA A CA 1
ATOM 1606 C C . ALA A 1 214 ? 33.713 -3.353 -55.049 1.00 91.69 214 ALA A C 1
ATOM 1608 O O . ALA A 1 214 ? 34.568 -3.710 -55.866 1.00 91.69 214 ALA A O 1
ATOM 1609 N N . GLY A 1 215 ? 32.838 -2.380 -55.316 1.00 90.88 215 GLY A N 1
ATOM 1610 C CA . GLY A 1 215 ? 32.831 -1.587 -56.544 1.00 90.88 215 GLY A CA 1
ATOM 1611 C C . GLY A 1 215 ? 34.111 -0.769 -56.719 1.00 90.88 215 GLY A C 1
ATOM 1612 O O . GLY A 1 215 ? 34.760 -0.858 -57.765 1.00 90.88 215 GLY A O 1
ATOM 1613 N N . VAL A 1 216 ? 34.528 -0.044 -55.675 1.00 91.38 216 VAL A N 1
ATOM 1614 C CA . VAL A 1 216 ? 35.767 0.753 -55.673 1.00 91.38 216 VAL A CA 1
ATOM 1615 C C . VAL A 1 216 ? 36.991 -0.137 -55.890 1.00 91.38 216 VAL A C 1
ATOM 1617 O O . VAL A 1 216 ? 37.829 0.174 -56.736 1.00 91.38 216 VAL A O 1
ATOM 1620 N N . ARG A 1 217 ? 37.064 -1.298 -55.227 1.00 90.25 217 ARG A N 1
ATOM 1621 C CA . ARG A 1 217 ? 38.152 -2.274 -55.421 1.00 90.25 217 ARG A CA 1
ATOM 1622 C C . ARG A 1 217 ? 38.232 -2.805 -56.849 1.00 90.25 217 ARG A C 1
ATOM 1624 O O . ARG A 1 217 ? 39.327 -2.904 -57.403 1.00 90.25 217 ARG A O 1
ATOM 1631 N N . LYS A 1 218 ? 37.090 -3.124 -57.469 1.00 91.88 218 LYS A N 1
ATOM 1632 C CA . LYS A 1 218 ? 37.037 -3.542 -58.882 1.00 91.88 218 LYS A CA 1
ATOM 1633 C C . LYS A 1 218 ? 37.530 -2.426 -59.807 1.00 91.88 218 LYS A C 1
ATOM 1635 O O . LYS A 1 218 ? 38.350 -2.692 -60.684 1.00 91.88 218 LYS A O 1
ATOM 1640 N N . ALA A 1 219 ? 37.081 -1.187 -59.592 1.00 88.56 219 ALA A N 1
ATOM 1641 C CA . ALA A 1 219 ? 37.509 -0.028 -60.377 1.00 88.56 219 ALA A CA 1
ATOM 1642 C C . ALA A 1 219 ? 39.018 0.233 -60.240 1.00 88.56 219 ALA A C 1
ATOM 1644 O O . ALA A 1 219 ? 39.707 0.402 -61.246 1.00 88.56 219 ALA A O 1
ATOM 1645 N N . LEU A 1 220 ? 39.548 0.185 -59.013 1.00 87.06 220 LEU A N 1
ATOM 1646 C CA . LEU A 1 220 ? 40.984 0.269 -58.743 1.00 87.06 220 LEU A CA 1
ATOM 1647 C C . LEU A 1 220 ? 41.763 -0.841 -59.454 1.00 87.06 220 LEU A C 1
ATOM 1649 O O . LEU A 1 220 ? 42.809 -0.559 -60.031 1.00 87.06 220 LEU A O 1
ATOM 1653 N N . GLY A 1 221 ? 41.252 -2.077 -59.464 1.00 88.06 221 GLY A N 1
ATOM 1654 C CA . GLY A 1 221 ? 41.848 -3.196 -60.199 1.00 88.06 221 GLY A CA 1
ATOM 1655 C C . GLY A 1 221 ? 41.993 -2.907 -61.695 1.00 88.06 221 GLY A C 1
ATOM 1656 O O . GLY A 1 221 ? 43.102 -2.969 -62.225 1.00 88.06 221 GLY A O 1
ATOM 1657 N N . VAL A 1 222 ? 40.902 -2.497 -62.352 1.00 90.12 222 VAL A N 1
ATOM 1658 C CA . VAL A 1 222 ? 40.893 -2.158 -63.789 1.00 90.12 222 VAL A CA 1
ATOM 1659 C C . VAL A 1 222 ? 41.819 -0.976 -64.097 1.00 90.12 222 VAL A C 1
ATOM 1661 O O . VAL A 1 222 ? 42.582 -1.013 -65.063 1.00 90.12 222 VAL A O 1
ATOM 1664 N N . LEU A 1 223 ? 41.790 0.077 -63.273 1.00 84.38 223 LEU A N 1
ATOM 1665 C CA . LEU A 1 223 ? 42.642 1.254 -63.461 1.00 84.38 223 LEU A CA 1
ATOM 1666 C C . LEU A 1 223 ? 44.125 0.916 -63.275 1.00 84.38 223 LEU A C 1
ATOM 1668 O O . LEU A 1 223 ? 44.954 1.351 -64.075 1.00 84.38 223 LEU A O 1
ATOM 1672 N N . ARG A 1 224 ? 44.473 0.113 -62.264 1.00 84.69 224 ARG A N 1
ATOM 1673 C CA . ARG A 1 224 ? 45.851 -0.344 -62.036 1.00 84.69 224 ARG A CA 1
ATOM 1674 C C . ARG A 1 224 ? 46.337 -1.255 -63.159 1.00 84.69 224 ARG A C 1
ATOM 1676 O O . ARG A 1 224 ? 47.480 -1.111 -63.573 1.00 84.69 224 ARG A O 1
ATOM 1683 N N . GLU A 1 225 ? 45.496 -2.129 -63.702 1.00 84.81 225 GLU A N 1
ATOM 1684 C CA . GLU A 1 225 ? 45.847 -2.953 -64.866 1.00 84.81 225 GLU A CA 1
ATOM 1685 C C . GLU A 1 225 ? 46.110 -2.081 -66.109 1.00 84.81 225 GLU A C 1
ATOM 1687 O O . GLU A 1 225 ? 47.147 -2.203 -66.768 1.00 84.81 225 GLU A O 1
ATOM 1692 N N . TYR A 1 226 ? 45.226 -1.118 -66.385 1.00 80.69 226 TYR A N 1
ATOM 1693 C CA . TYR A 1 226 ? 45.335 -0.240 -67.550 1.00 80.69 226 TYR A CA 1
ATOM 1694 C C . TYR A 1 226 ? 46.514 0.746 -67.472 1.00 80.69 226 TYR A C 1
ATOM 1696 O O . TYR A 1 226 ? 47.229 0.926 -68.465 1.00 80.69 226 TYR A O 1
ATOM 1704 N N . TYR A 1 227 ? 46.734 1.391 -66.322 1.00 76.38 227 TYR A N 1
ATOM 1705 C CA . TYR A 1 227 ? 47.793 2.393 -66.136 1.00 76.38 227 TYR A CA 1
ATOM 1706 C C . TYR A 1 227 ? 49.124 1.788 -65.659 1.00 76.38 227 TYR A C 1
ATOM 1708 O O . TYR A 1 227 ? 50.182 2.301 -66.018 1.00 76.38 227 TYR A O 1
ATOM 1716 N N . GLY A 1 228 ? 49.097 0.674 -64.922 1.00 66.06 228 GLY A N 1
ATOM 1717 C CA . GLY A 1 228 ? 50.282 -0.035 -64.425 1.00 66.06 228 GLY A CA 1
ATOM 1718 C C . GLY A 1 228 ? 50.973 -0.917 -65.468 1.00 66.06 228 GLY A C 1
ATOM 1719 O O . GLY A 1 228 ? 52.183 -1.100 -65.398 1.00 66.06 228 GLY A O 1
ATOM 1720 N N . GLY A 1 229 ? 50.267 -1.392 -66.502 1.00 58.94 229 GLY A N 1
ATOM 1721 C CA . GLY A 1 229 ? 50.890 -2.138 -67.609 1.00 58.94 229 GLY A CA 1
ATOM 1722 C C . GLY A 1 229 ? 51.823 -1.301 -68.504 1.00 58.94 229 GLY A C 1
ATOM 1723 O O . GLY A 1 229 ? 52.599 -1.852 -69.281 1.00 58.94 229 GLY A O 1
ATOM 1724 N N . ALA A 1 230 ? 51.777 0.034 -68.412 1.00 50.62 230 ALA A N 1
ATOM 1725 C CA . ALA A 1 230 ? 52.578 0.932 -69.251 1.00 50.62 230 ALA A CA 1
ATOM 1726 C C . ALA A 1 230 ? 54.001 1.188 -68.718 1.00 50.62 230 ALA A C 1
ATOM 1728 O O . ALA A 1 230 ? 54.882 1.559 -69.494 1.00 50.62 230 ALA A O 1
ATOM 1729 N N . SER A 1 231 ? 54.263 0.959 -67.427 1.00 47.25 231 SER A N 1
ATOM 1730 C CA . SER A 1 231 ? 55.601 1.141 -66.844 1.00 47.25 231 SER A CA 1
ATOM 1731 C C . SER A 1 231 ? 56.565 -0.005 -67.178 1.00 47.25 231 SER A C 1
ATOM 1733 O O . SER A 1 231 ? 57.774 0.207 -67.167 1.00 47.25 231 SER A O 1
ATOM 1735 N N . ALA A 1 232 ? 56.063 -1.185 -67.563 1.00 44.28 232 ALA A N 1
ATOM 1736 C CA . ALA A 1 232 ? 56.899 -2.301 -68.018 1.00 44.28 232 ALA A CA 1
ATOM 1737 C C . ALA A 1 232 ? 57.310 -2.199 -69.503 1.00 44.28 232 ALA A C 1
ATOM 1739 O O . ALA A 1 232 ? 58.357 -2.715 -69.885 1.00 44.28 232 ALA A O 1
ATOM 1740 N N . ALA A 1 233 ? 56.529 -1.510 -70.345 1.00 45.16 233 ALA A N 1
ATOM 1741 C CA . ALA A 1 233 ? 56.788 -1.424 -71.788 1.00 45.16 233 ALA A CA 1
ATOM 1742 C C . ALA A 1 233 ? 57.650 -0.216 -72.207 1.00 45.16 233 ALA A C 1
ATOM 1744 O O . ALA A 1 233 ? 58.202 -0.215 -73.304 1.00 45.16 233 ALA A O 1
ATOM 1745 N N . PHE A 1 234 ? 57.793 0.808 -71.357 1.00 46.12 234 PHE A N 1
ATOM 1746 C CA . PHE A 1 234 ? 58.512 2.041 -71.716 1.00 46.12 234 PHE A CA 1
ATOM 1747 C C . PHE A 1 234 ? 59.994 2.065 -71.291 1.00 46.12 234 PHE A C 1
ATOM 1749 O O . PHE A 1 234 ? 60.725 2.981 -71.653 1.00 46.12 234 PHE A O 1
ATOM 1756 N N . VAL A 1 235 ? 60.477 1.057 -70.555 1.00 47.69 235 VAL A N 1
ATOM 1757 C CA . VAL A 1 235 ? 61.859 1.039 -70.023 1.00 47.69 235 VAL A CA 1
ATOM 1758 C C . VAL A 1 235 ? 62.829 0.216 -70.893 1.00 47.69 235 VAL A C 1
ATOM 1760 O O . VAL A 1 235 ? 64.038 0.268 -70.683 1.00 47.69 235 VAL A O 1
ATOM 1763 N N . GLN A 1 236 ? 62.353 -0.498 -71.922 1.00 35.66 236 GLN A N 1
ATOM 1764 C CA . GLN A 1 236 ? 63.190 -1.425 -72.704 1.00 35.66 236 GLN A CA 1
ATOM 1765 C C . GLN A 1 236 ? 63.155 -1.178 -74.226 1.00 35.66 236 GLN A C 1
ATOM 1767 O O . GLN A 1 236 ? 63.033 -2.103 -75.020 1.00 35.66 236 GLN A O 1
ATOM 1772 N N . GLY A 1 237 ? 63.287 0.081 -74.650 1.00 37.25 237 GLY A N 1
ATOM 1773 C CA . GLY A 1 237 ? 63.383 0.456 -76.066 1.00 37.25 237 GLY A CA 1
ATOM 1774 C C . GLY A 1 237 ? 64.270 1.680 -76.258 1.00 37.25 237 GLY A C 1
ATOM 1775 O O . GLY A 1 237 ? 63.777 2.789 -76.426 1.00 37.25 237 GLY A O 1
ATOM 1776 N N . GLY A 1 238 ? 65.583 1.481 -76.148 1.00 35.81 238 GLY A N 1
ATOM 1777 C CA . GLY A 1 238 ? 66.583 2.544 -76.186 1.00 35.81 238 GLY A CA 1
ATOM 1778 C C . GLY A 1 238 ? 66.635 3.353 -77.488 1.00 35.81 238 GLY A C 1
ATOM 1779 O O . GLY A 1 238 ? 66.259 2.895 -78.564 1.00 35.81 238 GLY A O 1
ATOM 1780 N N . ASN A 1 239 ? 67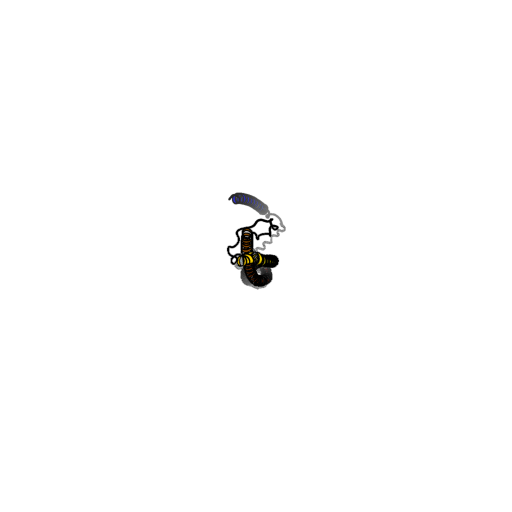.172 4.567 -77.340 1.00 46.84 239 ASN A N 1
ATOM 1781 C CA . ASN A 1 239 ? 67.746 5.441 -78.364 1.00 46.84 239 ASN A CA 1
ATOM 1782 C C . ASN A 1 239 ? 68.151 4.738 -79.675 1.00 46.84 239 ASN A C 1
ATOM 1784 O O . ASN A 1 239 ? 69.251 4.193 -79.724 1.00 46.84 239 ASN A O 1
ATOM 1788 N N . LEU A 1 240 ? 67.363 4.854 -80.756 1.00 41.62 240 LEU A N 1
ATOM 1789 C CA . LEU A 1 240 ? 67.890 4.873 -82.134 1.00 41.62 240 LEU A CA 1
ATOM 1790 C C . LEU A 1 240 ? 66.816 5.228 -83.184 1.00 41.62 240 LEU A C 1
ATOM 1792 O O . LEU A 1 240 ? 66.137 4.338 -83.685 1.00 41.62 240 LEU A O 1
ATOM 1796 N N . ARG A 1 241 ? 66.698 6.508 -83.574 1.00 36.47 241 ARG A N 1
ATOM 1797 C CA . ARG A 1 241 ? 66.542 6.947 -84.986 1.00 36.47 241 ARG A CA 1
ATOM 1798 C C . ARG A 1 241 ? 66.220 8.437 -85.093 1.00 36.47 241 ARG A C 1
ATOM 1800 O O . ARG A 1 241 ? 65.070 8.864 -85.108 1.00 36.47 241 ARG A O 1
ATOM 1807 N N . ALA A 1 242 ? 67.281 9.219 -85.258 1.00 45.03 242 ALA A N 1
ATOM 1808 C CA . ALA A 1 242 ? 67.224 10.413 -86.086 1.00 45.03 242 ALA A CA 1
ATOM 1809 C C . ALA A 1 242 ? 66.919 10.016 -87.551 1.00 45.03 242 ALA A C 1
ATOM 1811 O O . ALA A 1 242 ? 67.256 8.909 -87.969 1.00 45.03 242 ALA A O 1
ATOM 1812 N N . THR A 1 243 ? 66.361 10.958 -88.324 1.00 44.06 243 THR A N 1
ATOM 1813 C CA . THR A 1 243 ? 66.146 10.976 -89.795 1.00 44.06 243 THR A CA 1
ATOM 1814 C C . THR A 1 243 ? 64.998 10.142 -90.400 1.00 44.06 243 THR A C 1
ATOM 1816 O O . THR A 1 243 ? 65.134 8.942 -90.592 1.00 44.06 243 THR A O 1
ATOM 1819 N N . MET A 1 244 ? 63.897 10.811 -90.797 1.00 39.59 244 MET A N 1
ATOM 1820 C CA . MET A 1 244 ? 63.335 10.899 -92.174 1.00 39.59 244 MET A CA 1
ATOM 1821 C C . MET A 1 244 ? 61.858 11.370 -92.179 1.00 39.59 244 MET A C 1
ATOM 1823 O O . MET A 1 244 ? 61.064 10.988 -91.329 1.00 39.59 244 MET A O 1
ATOM 1827 N N . ARG A 1 245 ? 61.513 12.236 -93.148 1.00 47.78 245 ARG A N 1
ATOM 1828 C CA . ARG A 1 245 ? 60.200 12.881 -93.388 1.00 47.78 245 ARG A CA 1
ATOM 1829 C C . ARG A 1 245 ? 59.230 11.956 -94.148 1.00 47.78 245 ARG A C 1
ATOM 1831 O O . ARG A 1 245 ? 59.573 11.601 -95.269 1.00 47.78 245 ARG A O 1
ATOM 1838 N N . GLN A 1 246 ? 58.020 11.706 -93.621 1.00 35.78 246 GLN A N 1
ATOM 1839 C CA . GLN A 1 246 ? 56.703 11.651 -94.318 1.00 35.78 246 GLN A CA 1
ATOM 1840 C C . GLN A 1 246 ? 55.559 11.275 -93.329 1.00 35.78 246 GLN A C 1
ATOM 1842 O O . GLN A 1 246 ? 55.877 10.914 -92.202 1.00 35.78 246 GLN A O 1
ATOM 1847 N N . PRO A 1 247 ? 54.269 11.508 -93.672 1.00 44.91 247 PRO A N 1
ATOM 1848 C CA . PRO A 1 247 ? 53.285 12.284 -92.897 1.00 44.91 247 PRO A CA 1
ATOM 1849 C C . PRO A 1 247 ? 52.804 11.633 -91.590 1.00 44.91 247 PRO A C 1
ATOM 1851 O O . PRO A 1 247 ? 52.918 10.427 -91.403 1.00 44.91 247 PRO A O 1
ATOM 1854 N N . ALA A 1 248 ? 52.242 12.461 -90.698 1.00 47.53 248 ALA A N 1
ATOM 1855 C CA . ALA A 1 248 ? 51.755 12.061 -89.381 1.00 47.53 248 ALA A CA 1
ATOM 1856 C C . ALA A 1 248 ? 50.801 10.857 -89.465 1.00 47.53 248 ALA A C 1
ATOM 1858 O O . ALA A 1 248 ? 49.714 10.940 -90.038 1.00 47.53 248 ALA A O 1
ATOM 1859 N N . THR A 1 249 ? 51.215 9.742 -88.864 1.00 48.47 249 THR A N 1
ATOM 1860 C CA . THR A 1 249 ? 50.308 8.685 -88.409 1.00 48.47 249 THR A CA 1
ATOM 1861 C C . THR A 1 249 ? 49.199 9.316 -87.560 1.00 48.47 249 THR A C 1
ATOM 1863 O O . THR A 1 249 ? 49.512 10.259 -86.827 1.00 48.47 249 THR A O 1
ATOM 1866 N N . PRO A 1 250 ? 47.940 8.831 -87.609 1.00 47.75 250 PRO A N 1
ATOM 1867 C CA . PRO A 1 250 ? 46.900 9.314 -86.702 1.00 47.75 250 PRO A CA 1
ATOM 1868 C C . PRO A 1 250 ? 47.449 9.264 -85.280 1.00 47.75 250 PRO A C 1
ATOM 1870 O O . PRO A 1 250 ? 48.113 8.279 -84.943 1.00 47.75 250 PRO A O 1
ATOM 1873 N N . GLU A 1 251 ? 47.237 10.312 -84.481 1.00 49.38 251 GLU A N 1
ATOM 1874 C CA . GLU A 1 251 ? 47.681 10.308 -83.090 1.00 49.38 251 GLU A CA 1
ATOM 1875 C C . GLU A 1 251 ? 47.103 9.068 -82.400 1.00 49.38 251 GLU A C 1
ATOM 1877 O O . GLU A 1 251 ? 45.910 8.978 -82.110 1.00 49.38 251 GLU A O 1
ATOM 1882 N N . LEU A 1 252 ? 47.956 8.065 -82.187 1.00 53.34 252 LEU A N 1
ATOM 1883 C CA . LEU A 1 252 ? 47.640 6.945 -81.324 1.00 53.34 252 LEU A CA 1
ATOM 1884 C C . LEU A 1 252 ? 47.506 7.542 -79.933 1.00 53.34 252 LEU A C 1
ATOM 1886 O O . LEU A 1 252 ? 48.471 8.089 -79.400 1.00 53.34 252 LEU A O 1
ATOM 1890 N N . HIS A 1 253 ? 46.293 7.473 -79.390 1.00 53.28 253 HIS A N 1
ATOM 1891 C CA . HIS A 1 253 ? 45.956 7.994 -78.076 1.00 53.28 253 HIS A CA 1
ATOM 1892 C C . HIS A 1 253 ? 47.034 7.581 -77.065 1.00 53.28 253 HIS A C 1
ATOM 1894 O O . HIS A 1 253 ? 47.195 6.400 -76.748 1.00 53.28 253 HIS A O 1
ATOM 1900 N N . SER A 1 254 ? 47.798 8.550 -76.564 1.00 56.44 254 SER A N 1
ATOM 1901 C CA . SER A 1 254 ? 48.775 8.297 -75.511 1.00 56.44 254 SER A CA 1
ATOM 1902 C C . SER A 1 254 ? 48.034 8.202 -74.178 1.00 56.44 254 SER A C 1
ATOM 1904 O O . SER A 1 254 ? 47.037 8.889 -73.939 1.00 56.44 254 SER A O 1
ATOM 1906 N N . LYS A 1 255 ? 48.448 7.279 -73.306 1.00 60.50 255 LYS A N 1
ATOM 1907 C CA . LYS A 1 255 ? 47.832 7.149 -71.981 1.00 60.50 255 LYS A CA 1
ATOM 1908 C C . LYS A 1 255 ? 48.202 8.382 -71.155 1.00 60.50 255 LYS A C 1
ATOM 1910 O O . LYS A 1 255 ? 49.385 8.639 -70.939 1.00 60.50 255 LYS A O 1
ATOM 1915 N N . ALA A 1 256 ? 47.208 9.119 -70.657 1.00 64.94 256 ALA A N 1
ATOM 1916 C CA . ALA A 1 256 ? 47.410 10.267 -69.772 1.00 64.94 256 ALA A CA 1
ATOM 1917 C C . ALA A 1 256 ? 47.817 9.806 -68.356 1.00 64.94 256 ALA A C 1
ATOM 1919 O O . ALA A 1 256 ? 47.034 9.874 -67.409 1.00 64.94 256 ALA A O 1
ATOM 1920 N N . ALA A 1 257 ? 49.045 9.298 -68.216 1.00 61.84 257 ALA A N 1
ATOM 1921 C CA . ALA A 1 257 ? 49.534 8.635 -67.004 1.00 61.84 257 ALA A CA 1
ATOM 1922 C C . ALA A 1 257 ? 49.447 9.511 -65.735 1.00 61.84 257 ALA A C 1
ATOM 1924 O O . ALA A 1 257 ? 49.142 8.995 -64.663 1.00 61.84 257 ALA A O 1
ATOM 1925 N N . GLY A 1 258 ? 49.640 10.831 -65.857 1.00 65.69 258 GLY A N 1
ATOM 1926 C CA . GLY A 1 258 ? 49.523 11.769 -64.731 1.00 65.69 258 GLY A CA 1
ATOM 1927 C C . GLY A 1 258 ? 48.095 11.913 -64.190 1.00 65.69 258 GLY A C 1
ATOM 1928 O O . GLY A 1 258 ? 47.899 11.901 -62.980 1.00 65.69 258 GLY A O 1
ATOM 1929 N N . ALA A 1 259 ? 47.088 11.976 -65.068 1.00 69.56 259 ALA A N 1
ATOM 1930 C CA . ALA A 1 259 ? 45.683 12.073 -64.661 1.00 69.56 259 ALA A CA 1
ATOM 1931 C C . ALA A 1 259 ? 45.151 10.743 -64.090 1.00 69.56 259 ALA A C 1
ATOM 1933 O O . ALA A 1 259 ? 44.374 10.745 -63.138 1.00 69.56 259 ALA A O 1
ATOM 1934 N N . GLY A 1 260 ? 45.610 9.602 -64.625 1.00 72.06 260 GLY A N 1
ATOM 1935 C CA . GLY A 1 260 ? 45.247 8.270 -64.126 1.00 72.06 260 GLY A CA 1
ATOM 1936 C C . GLY A 1 260 ? 45.730 8.002 -62.696 1.00 72.06 260 GLY A C 1
ATOM 1937 O O . GLY A 1 260 ? 44.980 7.451 -61.893 1.00 72.06 260 GLY A O 1
ATOM 1938 N N . GLY A 1 261 ? 46.942 8.454 -62.348 1.00 78.06 261 GLY A N 1
ATOM 1939 C CA . GLY A 1 261 ? 47.479 8.339 -60.987 1.00 78.06 261 GLY A CA 1
ATOM 1940 C C . GLY A 1 261 ? 46.666 9.115 -59.945 1.00 78.06 261 GLY A C 1
ATOM 1941 O O . GLY A 1 261 ? 46.395 8.591 -58.868 1.00 78.06 261 GLY A O 1
ATOM 1942 N N . SER A 1 262 ? 46.205 10.328 -60.275 1.00 82.62 262 SER A N 1
ATOM 1943 C CA . SER A 1 262 ? 45.345 11.117 -59.381 1.00 82.62 262 SER A CA 1
ATOM 1944 C C . SER A 1 262 ? 43.984 10.458 -59.131 1.00 82.62 262 SER A C 1
ATOM 1946 O O . SER A 1 262 ? 43.503 10.475 -58.003 1.00 82.62 262 SER A O 1
ATOM 1948 N N . ILE A 1 263 ? 43.377 9.839 -60.152 1.00 84.25 263 ILE A N 1
ATOM 1949 C CA . ILE A 1 263 ? 42.091 9.129 -60.014 1.00 84.25 263 ILE A CA 1
ATOM 1950 C C . ILE A 1 263 ? 42.244 7.881 -59.134 1.00 84.25 263 ILE A C 1
ATOM 1952 O O . ILE A 1 263 ? 41.394 7.632 -58.283 1.00 84.25 263 ILE A O 1
ATOM 1956 N N . ILE A 1 264 ? 43.336 7.124 -59.299 1.00 85.94 264 ILE A N 1
ATOM 1957 C CA . ILE A 1 264 ? 43.657 5.979 -58.433 1.00 85.94 264 ILE A CA 1
ATOM 1958 C C . ILE A 1 264 ? 43.817 6.443 -56.981 1.00 85.94 264 ILE A C 1
ATOM 1960 O O . ILE A 1 264 ? 43.183 5.871 -56.102 1.00 85.94 264 ILE A O 1
ATOM 1964 N N . GLY A 1 265 ? 44.578 7.514 -56.735 1.00 86.25 265 GLY A N 1
ATOM 1965 C CA . GLY A 1 265 ? 44.764 8.049 -55.383 1.00 86.25 265 GLY A CA 1
ATOM 1966 C C . GLY A 1 265 ? 43.456 8.502 -54.723 1.00 86.25 265 GLY A C 1
ATOM 1967 O O . GLY A 1 265 ? 43.240 8.233 -53.546 1.00 86.25 265 GLY A O 1
ATOM 1968 N N . ILE A 1 266 ? 42.542 9.129 -55.474 1.00 89.94 266 ILE A N 1
ATOM 1969 C CA . ILE A 1 266 ? 41.213 9.499 -54.953 1.00 89.94 266 ILE A CA 1
ATOM 1970 C C . ILE A 1 266 ? 40.395 8.247 -54.608 1.00 89.94 266 ILE A C 1
ATOM 1972 O O . ILE A 1 266 ? 39.791 8.190 -53.541 1.00 89.94 266 ILE A O 1
ATOM 1976 N N . LEU A 1 267 ? 40.387 7.231 -55.476 1.00 89.12 267 LEU A N 1
ATOM 1977 C CA . LEU A 1 267 ? 39.651 5.990 -55.223 1.00 89.12 267 LEU A CA 1
ATOM 1978 C C . LEU A 1 267 ? 40.235 5.177 -54.057 1.00 89.12 267 LEU A C 1
ATOM 1980 O O . LEU A 1 267 ? 39.476 4.532 -53.345 1.00 89.12 267 LEU A O 1
ATOM 1984 N N . GLU A 1 268 ? 41.546 5.233 -53.818 1.00 90.12 268 GLU A N 1
ATOM 1985 C CA . GLU A 1 268 ? 42.188 4.626 -52.641 1.00 90.12 268 GLU A CA 1
ATOM 1986 C C . GLU A 1 268 ? 41.773 5.320 -51.334 1.00 90.12 268 GLU A C 1
ATOM 1988 O O . GLU A 1 268 ? 41.539 4.649 -50.327 1.00 90.12 268 GLU A O 1
ATOM 1993 N N . VAL A 1 269 ? 41.627 6.652 -51.344 1.00 93.69 269 VAL A N 1
ATOM 1994 C CA . VAL A 1 269 ? 41.074 7.396 -50.198 1.00 93.69 269 VAL A CA 1
ATOM 1995 C C . VAL A 1 269 ? 39.618 6.997 -49.959 1.00 93.69 269 VAL A C 1
ATOM 1997 O O . VAL A 1 269 ? 39.265 6.653 -48.836 1.00 93.69 269 VAL A O 1
ATOM 2000 N N . VAL A 1 270 ? 38.802 6.946 -51.017 1.00 91.44 270 VAL A N 1
ATOM 2001 C CA . VAL A 1 270 ? 37.397 6.516 -50.928 1.00 91.44 270 VAL A CA 1
ATOM 2002 C C . VAL A 1 270 ? 37.278 5.071 -50.422 1.00 91.44 270 VAL A C 1
ATOM 2004 O O . VAL A 1 270 ? 36.415 4.789 -49.595 1.00 91.44 270 VAL A O 1
ATOM 2007 N N . GLU A 1 271 ? 38.152 4.153 -50.853 1.00 89.25 271 GLU A N 1
ATOM 2008 C CA . GLU A 1 271 ? 38.205 2.783 -50.318 1.00 89.25 271 GLU A CA 1
ATOM 2009 C C . GLU A 1 271 ? 38.505 2.782 -48.811 1.00 89.25 271 GLU A C 1
ATOM 2011 O O . GLU A 1 271 ? 37.842 2.080 -48.046 1.00 89.25 271 GLU A O 1
ATOM 2016 N N . SER A 1 272 ? 39.493 3.575 -48.378 1.00 93.00 272 SER A N 1
ATOM 2017 C CA . SER A 1 272 ? 39.848 3.707 -46.962 1.00 93.00 272 SER A CA 1
ATOM 2018 C C . SER A 1 272 ? 38.688 4.261 -46.136 1.00 93.00 272 SER A C 1
ATOM 2020 O O . SER A 1 272 ? 38.426 3.751 -45.048 1.00 93.00 272 SER A O 1
ATOM 2022 N N . ASP A 1 273 ? 37.980 5.265 -46.648 1.00 92.44 273 ASP A N 1
ATOM 2023 C CA . ASP A 1 273 ? 36.856 5.892 -45.957 1.00 92.44 273 ASP A CA 1
ATOM 2024 C C . ASP A 1 273 ? 35.653 4.946 -45.867 1.00 92.44 273 ASP A C 1
ATOM 2026 O O . ASP A 1 273 ? 35.079 4.807 -44.789 1.00 92.44 273 ASP A O 1
ATOM 2030 N N . PHE A 1 274 ? 35.330 4.198 -46.930 1.00 91.69 274 PHE A N 1
ATOM 2031 C CA . PHE A 1 274 ? 34.306 3.149 -46.859 1.00 91.69 274 PHE A CA 1
ATOM 2032 C C . PHE A 1 274 ? 34.664 2.052 -45.853 1.00 91.69 274 PHE A C 1
ATOM 2034 O O . PHE A 1 274 ? 33.807 1.637 -45.076 1.00 91.69 274 PHE A O 1
ATOM 2041 N N . ALA A 1 275 ? 35.922 1.602 -45.825 1.00 92.75 275 ALA A N 1
ATOM 2042 C CA . ALA A 1 275 ? 36.368 0.590 -44.869 1.00 92.75 275 ALA A CA 1
ATOM 2043 C C . ALA A 1 275 ? 36.314 1.095 -43.416 1.00 92.75 275 ALA A C 1
ATOM 2045 O O . ALA A 1 275 ? 35.911 0.350 -42.524 1.00 92.75 275 ALA A O 1
ATOM 2046 N N . LYS A 1 276 ? 36.690 2.358 -43.173 1.00 95.00 276 LYS A N 1
ATOM 2047 C CA . LYS A 1 276 ? 36.583 2.988 -41.847 1.00 95.00 276 LYS A CA 1
ATOM 2048 C C . LYS A 1 276 ? 35.132 3.157 -41.416 1.00 95.00 276 LYS A C 1
ATOM 2050 O O . LYS A 1 276 ? 34.826 2.844 -40.272 1.00 95.00 276 LYS A O 1
ATOM 2055 N N . ASN A 1 277 ? 34.261 3.620 -42.311 1.00 93.12 277 ASN A N 1
ATOM 2056 C CA . ASN A 1 277 ? 32.842 3.799 -42.013 1.00 93.12 277 ASN A CA 1
ATOM 2057 C C . ASN A 1 277 ? 32.176 2.458 -41.700 1.00 93.12 277 ASN A C 1
ATOM 2059 O O . ASN A 1 277 ? 31.470 2.365 -40.709 1.00 93.12 277 ASN A O 1
ATOM 2063 N N . LEU A 1 278 ? 32.472 1.402 -42.466 1.00 92.62 278 LEU A N 1
ATOM 2064 C CA . LEU A 1 278 ? 31.960 0.057 -42.189 1.00 92.62 278 LEU A CA 1
ATOM 2065 C C . LEU A 1 278 ? 32.378 -0.439 -40.797 1.00 92.62 278 LEU A C 1
ATOM 2067 O O . LEU A 1 278 ? 31.539 -0.905 -40.036 1.00 92.62 278 LEU A O 1
ATOM 2071 N N . ALA A 1 279 ? 33.658 -0.292 -40.443 1.00 94.38 279 ALA A N 1
ATOM 2072 C CA . ALA A 1 279 ? 34.147 -0.689 -39.124 1.00 94.38 279 ALA A CA 1
ATOM 2073 C C . ALA A 1 279 ? 33.544 0.158 -37.985 1.00 94.38 279 ALA A C 1
ATOM 2075 O O . ALA A 1 279 ? 33.311 -0.357 -36.890 1.00 94.38 279 ALA A O 1
ATOM 2076 N N . ALA A 1 280 ? 33.307 1.452 -38.227 1.00 94.62 280 ALA A N 1
ATOM 2077 C CA . ALA A 1 280 ? 32.667 2.344 -37.265 1.00 94.62 280 ALA A CA 1
ATOM 2078 C C . ALA A 1 280 ? 31.200 1.955 -37.028 1.00 94.62 280 ALA A C 1
ATOM 2080 O O . ALA A 1 280 ? 30.815 1.787 -35.875 1.00 94.62 280 ALA A O 1
ATOM 2081 N N . GLU A 1 281 ? 30.432 1.731 -38.096 1.00 93.38 281 GLU A N 1
ATOM 2082 C CA . GLU A 1 281 ? 29.036 1.273 -38.039 1.00 93.38 281 GLU A CA 1
ATOM 2083 C C . GLU A 1 281 ? 28.913 -0.083 -37.327 1.00 93.38 281 GLU A C 1
ATOM 2085 O O . GLU A 1 281 ? 28.059 -0.250 -36.463 1.00 93.38 281 GLU A O 1
ATOM 2090 N N . GLU A 1 282 ? 29.797 -1.046 -37.620 1.00 94.44 282 GLU A N 1
ATOM 2091 C CA . GLU A 1 282 ? 29.813 -2.351 -36.933 1.00 94.44 282 GLU A CA 1
ATOM 2092 C C . GLU A 1 282 ? 30.087 -2.197 -35.430 1.00 94.44 282 GLU A C 1
ATOM 2094 O O . GLU A 1 282 ? 29.426 -2.821 -34.601 1.00 94.44 282 GLU A O 1
ATOM 2099 N N . THR A 1 283 ? 31.023 -1.318 -35.065 1.00 96.19 283 THR A N 1
ATOM 2100 C CA . THR A 1 283 ? 31.341 -1.046 -33.655 1.00 96.19 283 THR A CA 1
ATOM 2101 C C . THR A 1 283 ? 30.184 -0.346 -32.934 1.00 96.19 283 THR A C 1
ATOM 2103 O O . THR A 1 283 ? 29.920 -0.628 -31.759 1.00 96.19 283 THR A O 1
ATOM 2106 N N . GLU A 1 284 ? 29.501 0.582 -33.607 1.00 94.88 284 GLU A N 1
ATOM 2107 C CA . GLU A 1 284 ? 28.335 1.282 -33.067 1.00 94.88 284 GLU A CA 1
ATOM 2108 C C . GLU A 1 284 ? 27.154 0.324 -32.873 1.00 94.88 284 GLU A C 1
ATOM 2110 O O . GLU A 1 284 ? 26.541 0.326 -31.803 1.00 94.88 284 GLU A O 1
ATOM 2115 N N . GLU A 1 285 ? 26.897 -0.560 -33.839 1.00 96.50 285 GLU A N 1
ATOM 2116 C CA . GLU A 1 285 ? 25.859 -1.585 -33.738 1.00 96.50 285 GLU A CA 1
ATOM 2117 C C . GLU A 1 285 ? 26.121 -2.559 -32.588 1.00 96.50 285 GLU A C 1
ATOM 2119 O O . GLU A 1 285 ? 25.223 -2.812 -31.779 1.00 96.50 285 GLU A O 1
ATOM 2124 N N . ASP A 1 286 ? 27.349 -3.070 -32.467 1.00 96.12 286 ASP A N 1
ATOM 2125 C CA . ASP A 1 286 ? 27.729 -3.966 -31.374 1.00 96.12 286 ASP A CA 1
ATOM 2126 C C . ASP A 1 286 ? 27.522 -3.289 -30.014 1.00 96.12 286 ASP A C 1
ATOM 2128 O O . ASP A 1 286 ? 26.962 -3.883 -29.085 1.00 96.12 286 ASP A O 1
ATOM 2132 N N . SER A 1 287 ? 27.918 -2.018 -29.899 1.00 95.94 287 SER A N 1
ATOM 2133 C CA . SER A 1 287 ? 27.741 -1.235 -28.673 1.00 95.94 287 SER A CA 1
ATOM 2134 C C . SER A 1 287 ? 26.256 -1.035 -28.349 1.00 95.94 287 SER A C 1
ATOM 2136 O O . SER A 1 287 ? 25.821 -1.304 -27.225 1.00 95.94 287 SER A O 1
ATOM 2138 N N . ALA A 1 288 ? 25.452 -0.646 -29.343 1.00 95.31 288 ALA A N 1
ATOM 2139 C CA . ALA A 1 288 ? 24.015 -0.450 -29.190 1.00 95.31 288 ALA A CA 1
ATOM 2140 C C . ALA A 1 288 ? 23.287 -1.753 -28.817 1.00 95.31 288 ALA A C 1
ATOM 2142 O O . ALA A 1 288 ? 22.356 -1.740 -28.005 1.00 95.31 288 ALA A O 1
ATOM 2143 N N . GLN A 1 289 ? 23.718 -2.890 -29.368 1.00 96.69 289 GLN A N 1
ATOM 2144 C CA . GLN A 1 289 ? 23.180 -4.206 -29.039 1.00 96.69 289 GLN A CA 1
ATOM 2145 C C . GLN A 1 289 ? 23.524 -4.616 -27.602 1.00 96.69 289 GLN A C 1
ATOM 2147 O O . GLN A 1 289 ? 22.654 -5.106 -26.875 1.00 96.69 289 GLN A O 1
ATOM 2152 N N . VAL A 1 290 ? 24.769 -4.404 -27.165 1.00 97.38 290 VAL A N 1
ATOM 2153 C CA . VAL A 1 290 ? 25.200 -4.690 -25.787 1.00 97.38 290 VAL A CA 1
ATOM 2154 C C . VAL A 1 290 ? 24.400 -3.862 -24.780 1.00 97.38 290 VAL A C 1
ATOM 2156 O O . VAL A 1 290 ? 23.881 -4.419 -23.805 1.00 97.38 290 VAL A O 1
ATOM 2159 N N . ASP A 1 291 ? 24.245 -2.562 -25.026 1.00 95.75 291 ASP A N 1
ATOM 2160 C CA . ASP A 1 291 ? 23.487 -1.670 -24.147 1.00 95.75 291 ASP A CA 1
ATOM 2161 C C . ASP A 1 291 ? 22.000 -2.040 -24.097 1.00 95.75 291 ASP A C 1
ATOM 2163 O O . ASP A 1 291 ? 21.417 -2.107 -23.009 1.00 95.75 291 ASP A O 1
ATOM 2167 N N . TYR A 1 292 ? 21.399 -2.379 -25.242 1.00 97.06 292 TYR A N 1
ATOM 2168 C CA . TYR A 1 292 ? 20.017 -2.854 -25.308 1.00 97.06 292 TYR A CA 1
ATOM 2169 C C . TYR A 1 292 ? 19.805 -4.132 -24.487 1.00 97.06 292 TYR A C 1
ATOM 2171 O O . TYR A 1 292 ? 18.873 -4.205 -23.678 1.00 97.06 292 TYR A O 1
ATOM 2179 N N . VAL A 1 293 ? 20.672 -5.138 -24.647 1.00 97.88 293 VAL A N 1
ATOM 2180 C CA . VAL A 1 293 ? 20.575 -6.405 -23.902 1.00 97.88 293 VAL A CA 1
ATOM 2181 C C . VAL A 1 293 ? 20.731 -6.159 -22.403 1.00 97.88 293 VAL A C 1
ATOM 2183 O O . VAL A 1 293 ? 19.955 -6.687 -21.601 1.00 97.88 293 VAL A O 1
ATOM 2186 N N . LYS A 1 294 ? 21.700 -5.325 -22.014 1.00 96.94 294 LYS A N 1
ATOM 2187 C CA . LYS A 1 294 ? 21.938 -4.960 -20.616 1.00 96.94 294 LYS A CA 1
ATOM 2188 C C . LYS A 1 294 ? 20.724 -4.264 -20.004 1.00 96.94 294 LYS A C 1
ATOM 2190 O O . LYS A 1 294 ? 20.264 -4.687 -18.941 1.00 96.94 294 LYS A O 1
ATOM 2195 N N . MET A 1 295 ? 20.192 -3.238 -20.667 1.00 95.44 295 MET A N 1
ATOM 2196 C CA . MET A 1 295 ? 19.036 -2.486 -20.177 1.00 95.44 295 MET A CA 1
ATOM 2197 C C . MET A 1 295 ? 17.787 -3.368 -20.109 1.00 95.44 295 MET A C 1
ATOM 2199 O O . MET A 1 295 ? 17.085 -3.374 -19.102 1.00 95.44 295 MET A O 1
ATOM 2203 N N . THR A 1 296 ? 17.549 -4.199 -21.124 1.00 96.31 296 THR A N 1
ATOM 2204 C CA . THR A 1 296 ? 16.418 -5.140 -21.151 1.00 96.31 296 THR A CA 1
ATOM 2205 C C . THR A 1 296 ? 16.491 -6.144 -20.001 1.00 96.31 296 THR A C 1
ATOM 2207 O O . THR A 1 296 ? 15.489 -6.422 -19.336 1.00 96.31 296 THR A O 1
ATOM 2210 N N . GLN A 1 297 ? 17.684 -6.660 -19.696 1.00 97.19 297 GLN A N 1
ATOM 2211 C CA . GLN A 1 297 ? 17.872 -7.552 -18.556 1.00 97.19 297 GLN A CA 1
ATOM 2212 C C . GLN A 1 297 ? 17.635 -6.827 -17.219 1.00 97.19 297 GLN A C 1
ATOM 2214 O O . GLN A 1 297 ? 16.981 -7.382 -16.333 1.00 97.19 297 GLN A O 1
ATOM 2219 N N . GLN A 1 298 ? 18.117 -5.588 -17.070 1.00 96.38 298 GLN A N 1
ATOM 2220 C CA . GLN A 1 298 ? 17.865 -4.761 -15.882 1.00 96.38 298 GLN A CA 1
ATOM 2221 C C . GLN A 1 298 ? 16.373 -4.452 -15.703 1.00 96.38 298 GLN A C 1
ATOM 2223 O O . GLN A 1 298 ? 15.846 -4.587 -14.594 1.00 96.38 298 GLN A O 1
ATOM 2228 N N . ASN A 1 299 ? 15.672 -4.121 -16.786 1.00 96.50 299 ASN A N 1
ATOM 2229 C CA . ASN A 1 299 ? 14.231 -3.888 -16.787 1.00 96.50 299 ASN A CA 1
ATOM 2230 C C . ASN A 1 299 ? 13.467 -5.147 -16.379 1.00 96.50 299 ASN A C 1
ATOM 2232 O O . ASN A 1 299 ? 12.581 -5.069 -15.534 1.00 96.50 299 ASN A O 1
ATOM 2236 N N . LYS A 1 300 ? 13.854 -6.326 -16.878 1.00 97.31 300 LYS A N 1
ATOM 2237 C CA . LYS A 1 300 ? 13.232 -7.605 -16.499 1.00 97.31 300 LYS A CA 1
ATOM 2238 C C . LYS A 1 300 ? 13.392 -7.927 -15.011 1.00 97.31 300 LYS A C 1
ATOM 2240 O O . LYS A 1 300 ? 12.439 -8.371 -14.363 1.00 97.31 300 LYS A O 1
ATOM 2245 N N . VAL A 1 301 ? 14.583 -7.703 -14.452 1.00 97.44 301 VAL A N 1
ATOM 2246 C CA . VAL A 1 301 ? 14.827 -7.875 -13.009 1.00 97.44 301 VAL A CA 1
ATOM 2247 C C . VAL A 1 301 ? 13.979 -6.883 -12.213 1.00 97.44 301 VAL A C 1
ATOM 2249 O O . VAL A 1 301 ? 13.258 -7.289 -11.304 1.00 97.44 301 VAL A O 1
ATOM 2252 N N . THR A 1 302 ? 13.992 -5.609 -12.605 1.00 96.69 302 THR A N 1
ATOM 2253 C CA . THR A 1 302 ? 13.205 -4.545 -11.964 1.00 96.69 302 THR A CA 1
ATOM 2254 C C . THR A 1 302 ? 11.709 -4.851 -11.997 1.00 96.69 302 THR A C 1
ATOM 2256 O O . THR A 1 302 ? 11.036 -4.756 -10.973 1.00 96.69 302 THR A O 1
ATOM 2259 N N . GLN A 1 303 ? 11.193 -5.292 -13.143 1.00 97.31 303 GLN A N 1
ATOM 2260 C CA . GLN A 1 303 ? 9.803 -5.696 -13.322 1.00 97.31 303 GLN A CA 1
ATOM 2261 C C . GLN A 1 303 ? 9.438 -6.862 -12.399 1.00 97.31 303 GLN A C 1
ATOM 2263 O O . GLN A 1 303 ? 8.387 -6.846 -11.764 1.00 97.31 303 GLN A O 1
ATOM 2268 N N . THR A 1 304 ? 10.312 -7.866 -12.289 1.00 97.81 304 THR A N 1
ATOM 2269 C CA . THR A 1 304 ? 10.092 -9.021 -11.407 1.00 97.81 304 THR A CA 1
ATOM 2270 C C . THR A 1 304 ? 10.018 -8.594 -9.942 1.00 97.81 304 THR A C 1
ATOM 2272 O O . THR A 1 304 ? 9.093 -8.997 -9.238 1.00 97.81 304 THR A O 1
ATOM 2275 N N . LEU A 1 305 ? 10.946 -7.742 -9.495 1.00 97.56 305 LEU A N 1
ATOM 2276 C CA . LEU A 1 305 ? 10.974 -7.225 -8.124 1.00 97.56 305 LEU A CA 1
ATOM 2277 C C . LEU A 1 305 ? 9.732 -6.384 -7.809 1.00 97.56 305 LEU A C 1
ATOM 2279 O O . LEU A 1 305 ? 9.078 -6.620 -6.798 1.00 97.56 305 LEU A O 1
ATOM 2283 N N . LYS A 1 306 ? 9.357 -5.457 -8.697 1.00 97.88 306 LYS A N 1
ATOM 2284 C CA . LYS A 1 306 ? 8.160 -4.619 -8.528 1.00 97.88 306 LYS A CA 1
ATOM 2285 C C . LYS A 1 306 ? 6.868 -5.441 -8.529 1.00 97.88 306 LYS A C 1
ATOM 2287 O O . LYS A 1 306 ? 5.991 -5.193 -7.711 1.00 97.88 306 LYS A O 1
ATOM 2292 N N . ASN A 1 307 ? 6.756 -6.461 -9.382 1.00 97.69 307 ASN A N 1
ATOM 2293 C CA . ASN A 1 307 ? 5.603 -7.368 -9.369 1.00 97.69 307 ASN A CA 1
ATOM 2294 C C . ASN A 1 307 ? 5.495 -8.151 -8.053 1.00 97.69 307 ASN A C 1
ATOM 2296 O O . ASN A 1 307 ? 4.392 -8.350 -7.541 1.00 97.69 307 ASN A O 1
ATOM 2300 N N . GLN A 1 308 ? 6.625 -8.596 -7.496 1.00 98.06 308 GLN A N 1
ATOM 2301 C CA . GLN A 1 308 ? 6.639 -9.224 -6.176 1.00 98.06 308 GLN A CA 1
ATOM 2302 C C . GLN A 1 308 ? 6.231 -8.232 -5.086 1.00 98.06 308 GLN A C 1
ATOM 2304 O O . GLN A 1 308 ? 5.392 -8.580 -4.259 1.00 98.06 308 GLN A O 1
ATOM 2309 N N . ASP A 1 309 ? 6.756 -7.005 -5.113 1.00 97.00 309 ASP A N 1
ATOM 2310 C CA . ASP A 1 309 ? 6.394 -5.943 -4.167 1.00 97.00 309 ASP A CA 1
ATOM 2311 C C . ASP A 1 309 ? 4.883 -5.668 -4.181 1.00 97.00 309 ASP A C 1
ATOM 2313 O O . ASP A 1 309 ? 4.229 -5.734 -3.140 1.00 97.00 309 ASP A O 1
ATOM 2317 N N . VAL A 1 310 ? 4.293 -5.512 -5.373 1.00 98.38 310 VAL A N 1
ATOM 2318 C CA . VAL A 1 310 ? 2.837 -5.389 -5.551 1.00 98.38 310 VAL A CA 1
ATOM 2319 C C . VAL A 1 310 ? 2.108 -6.577 -4.931 1.00 98.38 310 VAL A 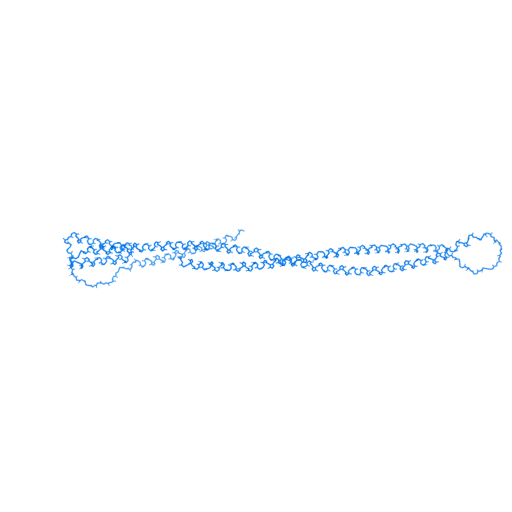C 1
ATOM 2321 O O . VAL A 1 310 ? 1.144 -6.384 -4.192 1.00 98.38 310 VAL A O 1
ATOM 2324 N N . ALA A 1 311 ? 2.553 -7.809 -5.188 1.00 98.12 311 ALA A N 1
ATOM 2325 C CA . ALA A 1 311 ? 1.901 -9.002 -4.656 1.00 98.12 311 ALA A CA 1
ATOM 2326 C C . ALA A 1 311 ? 1.973 -9.084 -3.120 1.00 98.12 311 ALA A C 1
ATOM 2328 O O . ALA A 1 311 ? 0.981 -9.449 -2.482 1.00 98.12 311 ALA A O 1
ATOM 2329 N N . TYR A 1 312 ? 3.118 -8.750 -2.520 1.00 98.25 312 TYR A N 1
ATOM 2330 C CA . TYR A 1 312 ? 3.295 -8.755 -1.067 1.00 98.25 312 TYR A CA 1
ATOM 2331 C C . TYR A 1 312 ? 2.476 -7.656 -0.398 1.00 98.25 312 TYR A C 1
ATOM 2333 O O . TYR A 1 312 ? 1.663 -7.964 0.476 1.00 98.25 312 TYR A O 1
ATOM 2341 N N . LYS A 1 313 ? 2.597 -6.410 -0.864 1.00 98.31 313 LYS A N 1
ATOM 2342 C CA . LYS A 1 313 ? 1.833 -5.275 -0.329 1.00 98.31 313 LYS A CA 1
ATOM 2343 C C . LYS A 1 313 ? 0.330 -5.468 -0.498 1.00 98.31 313 LYS A C 1
ATOM 2345 O O . LYS A 1 313 ? -0.432 -5.150 0.410 1.00 98.31 313 LYS A O 1
ATOM 2350 N N . THR A 1 314 ? -0.101 -6.080 -1.606 1.00 98.31 314 THR A N 1
ATOM 2351 C CA . THR A 1 314 ? -1.513 -6.430 -1.822 1.00 98.31 314 THR A CA 1
ATOM 2352 C C . THR A 1 314 ? -2.032 -7.410 -0.782 1.00 98.31 314 THR A C 1
ATOM 2354 O O . THR A 1 314 ? -3.104 -7.206 -0.209 1.00 98.31 314 THR A O 1
ATOM 2357 N N . LYS A 1 315 ? -1.266 -8.467 -0.495 1.00 98.31 315 LYS A N 1
ATOM 2358 C CA . LYS A 1 315 ? -1.618 -9.418 0.566 1.00 98.31 315 LYS A CA 1
ATOM 2359 C C . LYS A 1 315 ? -1.656 -8.740 1.932 1.00 98.31 315 LYS A C 1
ATOM 2361 O O . LYS A 1 315 ? -2.572 -9.010 2.706 1.00 98.31 315 LYS A O 1
ATOM 2366 N N . GLU A 1 316 ? -0.696 -7.865 2.212 1.00 98.19 316 GLU A N 1
ATOM 2367 C CA . GLU A 1 316 ? -0.593 -7.169 3.491 1.00 98.19 316 GLU A CA 1
ATOM 2368 C C . GLU A 1 316 ? -1.772 -6.220 3.725 1.00 98.19 316 GLU A C 1
ATOM 2370 O O . GLU A 1 316 ? -2.462 -6.369 4.735 1.00 98.19 316 GLU A O 1
ATOM 2375 N N . PHE A 1 317 ? -2.090 -5.321 2.783 1.00 98.19 317 PHE A N 1
ATOM 2376 C CA . PHE A 1 317 ? -3.236 -4.424 2.963 1.00 98.19 317 PHE A CA 1
ATOM 2377 C C . PHE A 1 317 ? -4.559 -5.196 3.012 1.00 98.19 317 PHE A C 1
ATOM 2379 O O . PHE A 1 317 ? -5.445 -4.833 3.778 1.00 98.19 317 PHE A O 1
ATOM 2386 N N . THR A 1 318 ? -4.689 -6.301 2.265 1.00 98.31 318 THR A N 1
ATOM 2387 C CA . THR A 1 318 ? -5.890 -7.154 2.321 1.00 98.31 318 THR A CA 1
ATOM 2388 C C . THR A 1 318 ? -6.035 -7.813 3.695 1.00 98.31 318 THR A C 1
ATOM 2390 O O . THR A 1 318 ? -7.142 -7.955 4.211 1.00 98.31 318 THR A O 1
ATOM 2393 N N . SER A 1 319 ? -4.923 -8.226 4.312 1.00 98.25 319 SER A N 1
ATOM 2394 C CA . SER A 1 319 ? -4.928 -8.755 5.678 1.00 98.25 319 SER A CA 1
ATOM 2395 C C . SER A 1 319 ? -5.260 -7.673 6.705 1.00 98.25 319 SER A C 1
ATOM 2397 O O . SER A 1 319 ? -5.973 -7.954 7.666 1.00 98.25 319 SER A O 1
ATOM 2399 N N . LEU A 1 320 ? -4.758 -6.450 6.514 1.00 98.31 320 LEU A N 1
ATOM 2400 C CA . LEU A 1 320 ? -5.089 -5.313 7.371 1.00 98.31 320 LEU A CA 1
ATOM 2401 C C . LEU A 1 320 ? -6.567 -4.936 7.257 1.00 98.31 320 LEU A C 1
ATOM 2403 O O . LEU A 1 320 ? -7.188 -4.707 8.285 1.00 98.31 320 LEU A O 1
ATOM 2407 N N . ASP A 1 321 ? -7.146 -4.946 6.056 1.00 98.06 321 ASP A N 1
ATOM 2408 C CA . ASP A 1 321 ? -8.575 -4.681 5.846 1.00 98.06 321 ASP A CA 1
ATOM 2409 C C . ASP A 1 321 ? -9.458 -5.699 6.582 1.00 98.06 321 ASP A C 1
ATOM 2411 O O . ASP A 1 321 ? -10.451 -5.324 7.204 1.00 98.06 321 ASP A O 1
ATOM 2415 N N . LYS A 1 322 ? -9.076 -6.984 6.569 1.00 98.38 322 LYS A N 1
ATOM 2416 C CA . LYS A 1 322 ? -9.762 -8.019 7.360 1.00 98.38 322 LYS A CA 1
ATOM 2417 C C . LYS A 1 322 ? -9.650 -7.750 8.856 1.00 98.38 322 LYS A C 1
ATOM 2419 O O . LYS A 1 322 ? -10.659 -7.748 9.543 1.00 98.38 322 LYS A O 1
ATOM 2424 N N . ASN A 1 323 ? -8.446 -7.447 9.338 1.00 97.94 323 ASN A N 1
ATOM 2425 C CA . ASN A 1 323 ? -8.225 -7.117 10.744 1.00 97.94 323 ASN A CA 1
ATOM 2426 C C . ASN A 1 323 ? -9.023 -5.870 11.174 1.00 97.94 323 ASN A C 1
ATOM 2428 O O . ASN A 1 323 ? -9.565 -5.832 12.270 1.00 97.94 323 ASN A O 1
ATOM 2432 N N . VAL A 1 324 ? -9.140 -4.859 10.309 1.00 98.50 324 VAL A N 1
ATOM 2433 C CA . VAL A 1 324 ? -9.997 -3.688 10.553 1.00 98.50 324 VAL A CA 1
ATOM 2434 C C . VAL A 1 324 ? -11.460 -4.105 10.693 1.00 98.50 324 VAL A C 1
ATOM 2436 O O . VAL A 1 324 ? -12.119 -3.639 11.620 1.00 98.50 324 VAL A O 1
ATOM 2439 N N . ALA A 1 325 ? -11.964 -4.984 9.824 1.00 98.38 325 ALA A N 1
ATOM 2440 C CA . ALA A 1 325 ? -13.330 -5.493 9.925 1.00 98.38 325 ALA A CA 1
ATOM 2441 C C . ALA A 1 325 ? -13.554 -6.271 11.234 1.00 98.38 325 ALA A C 1
ATOM 2443 O O . ALA A 1 325 ? -14.522 -5.994 11.939 1.00 98.38 325 ALA A O 1
ATOM 2444 N N . ASP A 1 326 ? -12.627 -7.163 11.595 1.00 98.25 326 ASP A N 1
ATOM 2445 C CA . ASP A 1 326 ? -12.701 -7.955 12.829 1.00 98.25 326 ASP A CA 1
ATOM 2446 C C . ASP A 1 326 ? -12.695 -7.047 14.075 1.00 98.25 326 ASP A C 1
ATOM 2448 O O . ASP A 1 326 ? -13.602 -7.110 14.903 1.00 98.25 326 ASP A O 1
ATOM 2452 N N . LEU A 1 327 ? -11.738 -6.112 14.163 1.00 98.44 327 LEU A N 1
ATOM 2453 C CA . LEU A 1 327 ? -11.649 -5.141 15.262 1.00 98.44 327 LEU A CA 1
ATOM 2454 C C . LEU A 1 327 ? -12.874 -4.223 15.340 1.00 98.44 327 LEU A C 1
ATOM 2456 O O . LEU A 1 327 ? -13.251 -3.786 16.429 1.00 98.44 327 LEU A O 1
ATOM 2460 N N . THR A 1 328 ? -13.483 -3.900 14.198 1.00 98.19 328 THR A N 1
ATOM 2461 C CA . THR A 1 328 ? -14.720 -3.112 14.161 1.00 98.19 328 THR A CA 1
ATOM 2462 C C . THR A 1 328 ? -15.871 -3.904 14.777 1.00 98.19 328 THR A C 1
ATOM 2464 O O . THR A 1 328 ? -16.582 -3.355 15.615 1.00 98.19 328 THR A O 1
ATOM 2467 N N . GLY A 1 329 ? -15.999 -5.196 14.458 1.00 98.31 329 GLY A N 1
ATOM 2468 C CA . GLY A 1 329 ? -16.988 -6.079 15.085 1.00 98.31 329 GLY A CA 1
ATOM 2469 C C . GLY A 1 329 ? -16.789 -6.226 16.600 1.00 98.31 329 GLY A C 1
ATOM 2470 O O . GLY A 1 329 ? -17.752 -6.144 17.369 1.00 98.31 329 GLY A O 1
ATOM 2471 N N . ASP A 1 330 ? -15.538 -6.355 17.051 1.00 98.12 330 ASP A N 1
ATOM 2472 C CA . ASP A 1 330 ? -15.201 -6.384 18.482 1.00 98.12 330 ASP A CA 1
ATOM 2473 C C . ASP A 1 330 ? -15.588 -5.069 19.179 1.00 98.12 330 ASP A C 1
ATOM 2475 O O . ASP A 1 330 ? -16.158 -5.070 20.276 1.00 98.12 330 ASP A O 1
ATOM 2479 N N . ARG A 1 331 ? -15.309 -3.926 18.537 1.00 98.31 331 ARG A N 1
ATOM 2480 C CA . ARG A 1 331 ? -15.669 -2.599 19.055 1.00 98.31 331 ARG A CA 1
ATOM 2481 C C . ARG A 1 331 ? -17.180 -2.437 19.163 1.00 98.31 331 ARG A C 1
ATOM 2483 O O . ARG A 1 331 ? -17.641 -1.928 20.178 1.00 98.31 331 ARG A O 1
ATOM 2490 N N . GLU A 1 332 ? -17.936 -2.856 18.152 1.00 98.19 332 GLU A N 1
ATOM 2491 C CA . GLU A 1 332 ? -19.404 -2.800 18.160 1.00 98.19 332 GLU A CA 1
ATOM 2492 C C . GLU A 1 332 ? -19.994 -3.660 19.281 1.00 98.19 332 GLU A C 1
ATOM 2494 O O . GLU A 1 332 ? -20.879 -3.207 20.006 1.00 98.19 332 GLU A O 1
ATOM 2499 N N . THR A 1 333 ? -19.452 -4.862 19.488 1.00 98.19 333 THR A N 1
ATOM 2500 C CA . THR A 1 333 ? -19.869 -5.744 20.588 1.00 98.19 333 THR A CA 1
ATOM 2501 C C . THR A 1 333 ? -19.581 -5.104 21.949 1.00 98.19 333 THR A C 1
ATOM 2503 O O . THR A 1 333 ? -20.459 -5.043 22.809 1.00 98.19 333 THR A O 1
ATOM 2506 N N . THR A 1 334 ? -18.380 -4.543 22.125 1.00 97.44 334 THR A N 1
ATOM 2507 C CA . THR A 1 334 ? -17.979 -3.851 23.363 1.00 97.44 334 THR A CA 1
ATOM 2508 C C . THR A 1 334 ? -18.838 -2.604 23.616 1.00 97.44 334 THR A C 1
ATOM 2510 O O . THR A 1 334 ? -19.188 -2.294 24.756 1.00 97.44 334 THR A O 1
ATOM 2513 N N . ASP A 1 335 ? -19.217 -1.881 22.560 1.00 96.94 335 ASP A N 1
ATOM 2514 C CA . ASP A 1 335 ? -20.090 -0.709 22.657 1.00 96.94 335 ASP A CA 1
ATOM 2515 C C . ASP A 1 335 ? -21.539 -1.083 23.013 1.00 96.94 335 ASP A C 1
ATOM 2517 O O . ASP A 1 335 ? -22.186 -0.384 23.800 1.00 96.94 335 ASP A O 1
ATOM 2521 N N . ALA A 1 336 ? -22.032 -2.221 22.517 1.00 98.00 336 ALA A N 1
ATOM 2522 C CA . ALA A 1 336 ? -23.322 -2.773 22.922 1.00 98.00 336 ALA A CA 1
ATOM 2523 C C . ALA A 1 336 ? -23.325 -3.167 24.411 1.00 98.00 336 ALA A C 1
ATOM 2525 O O . ALA A 1 336 ? -24.254 -2.809 25.139 1.00 98.00 336 ALA A O 1
ATOM 2526 N N . GLU A 1 337 ? -22.264 -3.822 24.896 1.00 97.06 337 GLU A N 1
ATOM 2527 C CA . GLU A 1 337 ? -22.095 -4.127 26.324 1.00 97.06 337 GLU A CA 1
ATOM 2528 C C . GLU A 1 337 ? -22.061 -2.854 27.174 1.00 97.06 337 GLU A C 1
ATOM 2530 O O . GLU A 1 337 ? -22.765 -2.747 28.180 1.00 97.06 337 GLU A O 1
ATOM 2535 N N . ARG A 1 338 ? -21.290 -1.848 26.747 1.00 97.56 338 ARG A N 1
ATOM 2536 C CA . ARG A 1 338 ? -21.221 -0.543 27.416 1.00 97.56 338 ARG A CA 1
ATOM 2537 C C . ARG A 1 338 ? -22.591 0.116 27.492 1.00 97.56 338 ARG A C 1
ATOM 2539 O O . ARG A 1 338 ? -22.930 0.682 28.529 1.00 97.56 338 ARG A O 1
ATOM 2546 N N . SER A 1 339 ? -23.373 0.042 26.421 1.00 96.81 339 SER A N 1
ATOM 2547 C CA . SER A 1 339 ? -24.727 0.596 26.377 1.00 96.81 339 SER A CA 1
ATOM 2548 C C . SER A 1 339 ? -25.643 -0.093 27.393 1.00 96.81 339 SER A C 1
ATOM 2550 O O . SER A 1 339 ? -26.298 0.591 28.177 1.00 96.81 339 SER A O 1
ATOM 2552 N N . ALA A 1 340 ? -25.601 -1.426 27.483 1.00 97.00 340 ALA A N 1
ATOM 2553 C CA . ALA A 1 340 ? -26.347 -2.179 28.494 1.00 97.00 340 ALA A CA 1
ATOM 2554 C C . ALA A 1 340 ? -25.914 -1.832 29.935 1.00 97.00 340 ALA A C 1
ATOM 2556 O O . ALA A 1 340 ? -26.756 -1.675 30.822 1.00 97.00 340 ALA A O 1
ATOM 2557 N N . VAL A 1 341 ? -24.610 -1.650 30.174 1.00 96.06 341 VAL A N 1
ATOM 2558 C CA . VAL A 1 341 ? -24.072 -1.203 31.473 1.00 96.06 341 VAL A CA 1
ATOM 2559 C C . VAL A 1 341 ? -24.571 0.202 31.824 1.00 96.06 341 VAL A C 1
ATOM 2561 O O . VAL A 1 341 ? -24.942 0.446 32.969 1.00 96.06 341 VAL A O 1
ATOM 2564 N N . LEU A 1 342 ? -24.630 1.124 30.858 1.00 94.56 342 LEU A N 1
ATOM 2565 C CA . LEU A 1 342 ? -25.167 2.473 31.068 1.00 94.56 342 LEU A CA 1
ATOM 2566 C C . LEU A 1 342 ? -26.672 2.464 31.371 1.00 94.56 342 LEU A C 1
ATOM 2568 O O . LEU A 1 342 ? -27.115 3.220 32.235 1.00 94.56 342 LEU A O 1
ATOM 2572 N N . GLU A 1 343 ? -27.447 1.599 30.714 1.00 96.00 343 GLU A N 1
ATOM 2573 C CA . GLU A 1 343 ? -28.869 1.410 31.025 1.00 96.00 343 GLU A CA 1
ATOM 2574 C C . GLU A 1 343 ? -29.083 0.851 32.435 1.00 96.00 343 GLU A C 1
ATOM 2576 O O . GLU A 1 343 ? -29.982 1.303 33.146 1.00 96.00 343 GLU A O 1
ATOM 2581 N N . TYR A 1 344 ? -28.267 -0.118 32.860 1.00 93.75 344 TYR A N 1
ATOM 2582 C CA . TYR A 1 344 ? -28.307 -0.634 34.229 1.00 93.75 344 TYR A CA 1
ATOM 2583 C C . TYR A 1 344 ? -27.916 0.444 35.243 1.00 93.75 344 TYR A C 1
ATOM 2585 O O . TYR A 1 344 ? -28.634 0.653 36.218 1.00 93.75 344 TYR A O 1
ATOM 2593 N N . TYR A 1 345 ? -26.843 1.189 34.969 1.00 92.12 345 TYR A N 1
ATOM 2594 C CA . TYR A 1 345 ? -26.380 2.290 35.812 1.00 92.12 345 TYR A CA 1
ATOM 2595 C C . TYR A 1 345 ? -27.469 3.348 36.037 1.00 92.12 345 TYR A C 1
ATOM 2597 O O . TYR A 1 345 ? -27.620 3.848 37.144 1.00 92.12 345 TYR A O 1
ATOM 2605 N N . ALA A 1 346 ? -28.263 3.659 35.008 1.00 93.00 346 ALA A N 1
ATOM 2606 C CA . ALA A 1 346 ? -29.377 4.599 35.113 1.00 93.00 346 ALA A CA 1
ATOM 2607 C C . ALA A 1 346 ? -30.556 4.084 35.961 1.00 93.00 346 ALA A C 1
ATOM 2609 O O . ALA A 1 346 ? -31.362 4.889 36.410 1.00 93.00 346 ALA A O 1
ATOM 2610 N N . LYS A 1 347 ? -30.685 2.765 36.164 1.00 91.44 347 LYS A N 1
ATOM 2611 C CA . LYS A 1 347 ? -31.747 2.159 36.991 1.00 91.44 347 LYS A CA 1
ATOM 2612 C C . LYS A 1 347 ? -31.381 2.073 38.471 1.00 91.44 347 LYS A C 1
ATOM 2614 O O . LYS A 1 347 ? -32.282 2.015 39.299 1.00 91.44 347 LYS A O 1
ATOM 2619 N N . ILE A 1 348 ? -30.087 2.004 38.787 1.00 86.81 348 ILE A N 1
ATOM 2620 C CA . ILE A 1 348 ? -29.577 1.865 40.163 1.00 86.81 348 ILE A CA 1
ATOM 2621 C C . ILE A 1 348 ? -29.181 3.204 40.801 1.00 86.81 348 ILE A C 1
ATOM 2623 O O . ILE A 1 348 ? -28.717 3.216 41.938 1.00 86.81 348 ILE A O 1
ATOM 2627 N N . LYS A 1 349 ? -29.312 4.307 40.061 1.00 79.12 349 LYS A N 1
ATOM 2628 C CA . LYS A 1 349 ? -28.925 5.659 40.466 1.00 79.12 349 LYS A CA 1
ATOM 2629 C C . LYS A 1 349 ? -30.152 6.530 40.690 1.00 79.12 349 LYS A C 1
ATOM 2631 O O . LYS A 1 349 ? -30.105 7.351 41.628 1.00 79.12 349 LYS A O 1
#

pLDDT: mean 79.83, std 19.89, range [26.66, 98.56]

Sequence (349 aa):
ANDNCMQTAADHEATVKARAEELKVIAEARKILADTTSGAVDQTYSMLQTAALTVSRLRTHADLANAEVINLVKKLAREQHSAALAQLASRISAVLRFGAGAGEDPFAKVKGLIQELIEKLEAEAGTEATEKAYCDEQIAKTEEKKSELNYDISKLTAKIDQASAKSAALKGEVKDVQEELAILAKTQAEMDTARREGHASFVQAQADLQEGLAGVRKALGVLREYYGGASAAFVQGGNLRATMRQPATPELHSKAAGAGGSIIGILEVVESDFAKNLAAEETEEDSAQVDYVKMTQQNKVTQTLKNQDVAYKTKEFTSLDKNVADLTGDRETTDAERSAVLEYYAKIK

Radius of gyration: 64.4 Å; chains: 1; bounding box: 139×49×186 Å

Organism: NCBI:txid311494

Secondary structure (DSSP, 8-state):
--HHHHHHHHHHHHHHHHHHHHHHHHHHHHHHHHHHSS---------------------SHHHHHHHHHHHHHHHHHHHTT-HHHHHHHHHHHHHHHHGGGSSS-HHHHHHHHHHHHHHHHHHHHHHHHHHHHHHHHHHHHHHHHHHHHHHHHHHHHHHHHHHHHHHHHHHHHHHHHHHHHHHHHHHHHHHHHHHHHHHHHHHHHHHHHHHHHHHHHHHHHHHHHHHHTHHHHSSS----------PPPP------HHHHHHHHHHHHHHHHHHHHHHHHHHHHHHHHHHHHHHHHHHHHHHHHHHHHHHHHHHHHHHHHHHHHHHHHHHHHHHHHHHHHHHHHHHH--

Foldseek 3Di:
DPPVVVVVVVVVVVVVVVVVVVVVVVVVVVVVVVVVVPPDDDDDDPDDPDDDPPPPVCPDPVVVVLVVVLVVLCVVCVVVVDPLSVVLSVVSVVLVVPVPPPPDDSVVVNVVSVVVVVVVVVVVVVVVVVVVVVLVVLLVVLVVLLVVLVVLLVVLVVLLVVLVVLLVVLVVVLVVLVVVLVVLVVVLVVLVVCLVVLVVVLVVLLVVLVVLLVVLVVVLVVLCVVLVVVVVVPPPDDDDDDDDDDDDDPPPDDPPNVVSVVVSVVSVVVSVVSVVVSVVSVVVSVVSVVVSVVVVVVSVVSSVVSVVSSVVSVVSSVVSVVVSVVSVVVSVVSVVVSVVSVVVSVVSD